Protein AF-A0A955QWR3-F1 (afdb_monomer_lite)

Radius of gyration: 16.73 Å; chains: 1; bounding box: 44×33×40 Å

Foldseek 3Di:
DADDPDDDDDDFLDPDCVCVVVVVCCVVVVDPGTDPPDDHQDPVLLVLLLVCLPPLVSLVLLLVCLVPPQVSVVHQAPFDADPVRHGDGGPDVPLSVLLNDVCLSVDRAGPVLLVVLVPDPPDPNSVSNNSNNSSSSGLSSSLVVLLVCCVVVVHEAEDQRPSSVVSSVVSCVVVVNDGHYDHDHDPDD

Secondary structure (DSSP, 8-state):
----SSTT----S---THHHH-HHHHHTTSS-------SSPPHHHHHHHHHHHH-HHHHHHHHHHHHH-HHHHTTTS-EEE-TTS-EEEES-HHHHHHHTSHHHHHS---HHHHHHHTTT-SSHHHHHHHHHHHHHHHHHHHHHHHHHHHHHHTPPEEES-HHHHHHHHHHHHHHT----EEE-PPP--

Sequence (189 aa):
MALQLSPLAGTIAYSDRMGDTHSHLVETGRIVQGHSVNGALSSETELAVNLDLRDPTWRSAFHEGLKKNPQFQRGLVPFCQDAHGNSTGPTDPAALCRLQEAERESAVYDVDIVRILSRKFVLDDEKVFYEYGMALIKTSASLQYTIQLCHEFQLIAVTDSFYHHQLLERTCRRERIALANAYITRQGY

Structure (mmCIF, N/CA/C/O backbone):
data_AF-A0A955QWR3-F1
#
_entry.id   AF-A0A955QWR3-F1
#
loop_
_atom_site.group_PDB
_atom_site.id
_atom_site.type_symbol
_atom_site.label_atom_id
_atom_site.label_alt_id
_atom_site.label_comp_id
_atom_site.label_asym_id
_atom_site.label_entity_id
_atom_site.label_seq_id
_atom_site.pdbx_PDB_ins_code
_atom_site.Cartn_x
_atom_site.Cartn_y
_atom_site.Cartn_z
_atom_site.occupancy
_atom_site.B_iso_or_equiv
_atom_site.auth_seq_id
_atom_site.auth_comp_id
_atom_site.auth_asym_id
_atom_site.auth_atom_id
_atom_site.pdbx_PDB_model_num
ATOM 1 N N . MET A 1 1 ? -4.758 7.377 -0.665 1.00 34.00 1 MET A N 1
ATOM 2 C CA . MET A 1 1 ? -3.588 7.113 0.195 1.00 34.00 1 MET A CA 1
ATOM 3 C C . MET A 1 1 ? -2.337 7.560 -0.536 1.00 34.00 1 MET A C 1
ATOM 5 O O . MET A 1 1 ? -2.137 7.094 -1.640 1.00 34.00 1 MET A O 1
ATOM 9 N N . ALA A 1 2 ? -1.507 8.429 0.035 1.00 22.55 2 ALA A N 1
ATOM 10 C CA . ALA A 1 2 ? -0.142 8.652 -0.438 1.00 22.55 2 ALA A CA 1
ATOM 11 C C . ALA A 1 2 ? 0.738 8.947 0.784 1.00 22.55 2 ALA A C 1
ATOM 13 O O . ALA A 1 2 ? 0.491 9.926 1.472 1.00 22.55 2 ALA A O 1
ATOM 14 N N . LEU A 1 3 ? 1.735 8.103 1.069 1.00 24.83 3 LEU A N 1
ATOM 15 C CA . LEU A 1 3 ? 2.794 8.422 2.040 1.00 24.83 3 LEU A CA 1
ATOM 16 C C . LEU A 1 3 ? 3.845 9.338 1.414 1.00 24.83 3 LEU A C 1
ATOM 18 O O . LEU A 1 3 ? 4.128 9.275 0.212 1.00 24.83 3 LEU A O 1
ATOM 22 N N . GLN A 1 4 ? 4.475 10.133 2.264 1.00 30.67 4 GLN A N 1
ATOM 23 C CA . GLN A 1 4 ? 5.625 10.960 1.954 1.00 30.67 4 GLN A CA 1
ATOM 24 C C . GLN A 1 4 ? 6.884 10.282 2.522 1.00 30.67 4 GLN A C 1
ATOM 26 O O . GLN A 1 4 ? 7.005 10.130 3.731 1.00 30.67 4 GLN A O 1
ATOM 31 N N . LEU A 1 5 ? 7.831 9.881 1.663 1.00 31.11 5 LEU A N 1
ATOM 32 C CA . LEU A 1 5 ? 9.156 9.387 2.091 1.00 31.11 5 LEU A CA 1
ATOM 33 C C . LEU A 1 5 ? 10.274 10.444 1.946 1.00 31.11 5 LEU A C 1
ATOM 35 O O . LEU A 1 5 ? 11.448 10.116 2.097 1.00 31.11 5 LEU A O 1
ATOM 39 N N . SER A 1 6 ? 9.947 11.715 1.671 1.00 29.05 6 SER A N 1
ATOM 40 C CA . SER A 1 6 ? 10.907 12.839 1.688 1.00 29.05 6 SER A CA 1
ATOM 41 C C . SER A 1 6 ? 10.187 14.209 1.671 1.00 29.05 6 SER A C 1
ATOM 43 O O . SER A 1 6 ? 9.012 14.254 1.316 1.00 29.05 6 SER A O 1
ATOM 45 N N . PRO A 1 7 ? 10.827 15.340 2.038 1.00 28.81 7 PRO A N 1
ATOM 46 C CA . PRO A 1 7 ? 10.194 16.566 2.565 1.00 28.81 7 PRO A CA 1
ATOM 47 C C . PRO A 1 7 ? 9.359 17.430 1.587 1.00 28.81 7 PRO A C 1
ATOM 49 O O . PRO A 1 7 ? 9.068 18.579 1.899 1.00 28.81 7 PRO A O 1
ATOM 52 N N . LEU A 1 8 ? 8.908 16.906 0.440 1.00 27.45 8 LEU A N 1
ATOM 53 C CA . LEU A 1 8 ? 8.221 17.688 -0.603 1.00 27.45 8 LEU A CA 1
ATOM 54 C C . LEU A 1 8 ? 6.734 17.364 -0.870 1.00 27.45 8 LEU A C 1
ATOM 56 O O . LEU A 1 8 ? 6.208 17.796 -1.889 1.00 27.45 8 LEU A O 1
ATOM 60 N N . ALA A 1 9 ? 6.012 16.654 -0.002 1.00 31.81 9 ALA A N 1
ATOM 61 C CA . ALA A 1 9 ? 4.602 16.338 -0.264 1.00 31.81 9 ALA A CA 1
ATOM 62 C C . ALA A 1 9 ? 3.762 16.225 1.015 1.00 31.81 9 ALA A C 1
ATOM 64 O O . ALA A 1 9 ? 3.470 15.121 1.468 1.00 31.81 9 ALA A O 1
ATOM 65 N N . GLY A 1 10 ? 3.349 17.367 1.576 1.00 36.44 10 GLY A N 1
ATOM 66 C CA . GLY A 1 10 ? 2.413 17.395 2.703 1.00 36.44 10 GLY A CA 1
ATOM 67 C C . GLY A 1 10 ? 1.162 16.570 2.399 1.00 36.44 10 GLY A C 1
ATOM 68 O O . GLY A 1 10 ? 0.536 16.770 1.361 1.00 36.44 10 GLY A O 1
ATOM 69 N N . THR A 1 11 ? 0.823 15.604 3.255 1.00 51.56 11 THR A N 1
ATOM 70 C CA . THR A 1 11 ? -0.325 14.724 3.007 1.00 51.56 11 THR A CA 1
ATOM 71 C C . THR A 1 11 ? -0.997 14.236 4.287 1.00 51.56 11 THR A C 1
ATOM 73 O O . THR A 1 11 ? -0.367 13.879 5.275 1.00 51.56 11 THR A O 1
ATOM 76 N N . ILE A 1 12 ? -2.325 14.237 4.218 1.00 36.66 12 ILE A N 1
ATOM 77 C CA . ILE A 1 12 ? -3.293 13.737 5.193 1.00 36.66 12 ILE A CA 1
ATOM 78 C C . ILE A 1 12 ? -3.672 12.317 4.730 1.00 36.66 12 ILE A C 1
ATOM 80 O O . ILE A 1 12 ? -3.717 12.071 3.522 1.00 36.66 12 ILE A O 1
ATOM 84 N N . ALA A 1 13 ? -3.944 11.379 5.647 1.00 37.81 13 ALA A N 1
ATOM 85 C CA . ALA A 1 13 ? -4.120 9.948 5.343 1.00 37.81 13 ALA A CA 1
ATOM 86 C C . ALA A 1 13 ? -5.167 9.620 4.249 1.00 37.81 13 ALA A C 1
ATOM 88 O O . ALA A 1 13 ? -5.095 8.561 3.619 1.00 37.81 13 ALA A O 1
ATOM 89 N N . TYR A 1 14 ? -6.107 10.523 3.959 1.00 40.28 14 TYR A N 1
ATOM 90 C CA . TYR A 1 14 ? -7.098 10.366 2.899 1.00 40.28 14 TYR A CA 1
ATOM 91 C C . TYR A 1 14 ? -7.789 11.718 2.633 1.00 40.28 14 TYR A C 1
ATOM 93 O O . TYR A 1 14 ? -8.117 12.431 3.579 1.00 40.28 14 TYR A O 1
ATOM 101 N N . SER A 1 15 ? -8.052 12.077 1.372 1.00 36.94 15 SER A N 1
ATOM 102 C CA . SER A 1 15 ? -9.067 13.092 1.051 1.00 36.94 15 SER A CA 1
ATOM 103 C C . SER A 1 15 ? -10.426 12.393 1.048 1.00 36.94 15 SER A C 1
ATOM 105 O O . SER A 1 15 ? -10.955 12.086 -0.020 1.00 36.94 15 SER A O 1
ATOM 107 N N . ASP A 1 16 ? -10.956 12.044 2.227 1.00 43.84 16 ASP A N 1
ATOM 108 C CA . ASP A 1 16 ? -12.325 11.520 2.282 1.00 43.84 16 ASP A CA 1
ATOM 109 C C . ASP A 1 16 ? -13.251 12.706 2.118 1.00 43.84 16 ASP A C 1
ATOM 111 O O . ASP A 1 16 ? -13.233 13.615 2.945 1.00 43.84 16 ASP A O 1
ATOM 115 N N . ARG A 1 17 ? -14.084 12.689 1.085 1.00 44.75 17 ARG A N 1
ATOM 116 C CA . ARG A 1 17 ? -15.195 13.636 0.975 1.00 44.75 17 ARG A CA 1
ATOM 117 C C . ARG A 1 17 ? -16.441 13.156 1.729 1.00 44.75 17 ARG A C 1
ATOM 119 O O . ARG A 1 17 ? -17.491 13.787 1.644 1.00 44.75 17 ARG A O 1
ATOM 126 N N . MET A 1 18 ? -16.364 12.056 2.490 1.00 44.69 18 MET A N 1
ATOM 127 C CA . MET A 1 18 ? -17.465 11.642 3.371 1.00 44.69 18 MET A CA 1
ATOM 128 C C . MET A 1 18 ? -17.860 12.749 4.355 1.00 44.69 18 MET A C 1
ATOM 130 O O . MET A 1 18 ? -19.047 12.935 4.585 1.00 44.69 18 MET A O 1
ATOM 134 N N . GLY A 1 19 ? -16.913 13.532 4.875 1.00 48.81 19 GLY A N 1
ATOM 135 C CA . GLY A 1 19 ? -17.194 14.707 5.706 1.00 48.81 19 GLY A CA 1
ATOM 136 C C . GLY A 1 19 ? -17.745 15.903 4.937 1.00 48.81 19 GLY A C 1
ATOM 137 O O . GLY A 1 19 ? -18.569 16.624 5.487 1.00 48.81 19 GLY A O 1
ATOM 138 N N . ASP A 1 20 ? -17.414 16.054 3.652 1.00 56.25 20 ASP A N 1
ATOM 139 C CA . ASP A 1 20 ? -18.070 17.051 2.791 1.00 56.25 20 ASP A CA 1
ATOM 140 C C . ASP A 1 20 ? -19.570 16.735 2.644 1.00 56.25 20 ASP A C 1
ATOM 142 O O . ASP A 1 20 ? -20.398 17.636 2.535 1.00 56.25 20 ASP A O 1
ATOM 146 N N . THR A 1 21 ? -19.928 15.446 2.679 1.00 50.31 21 THR A N 1
ATOM 147 C CA . THR A 1 21 ? -21.314 14.959 2.540 1.00 50.31 21 THR A CA 1
ATOM 148 C C . THR A 1 21 ? -22.024 14.791 3.895 1.00 50.31 21 THR A C 1
ATOM 150 O O . THR A 1 21 ? -23.249 14.872 3.986 1.00 50.31 21 THR A O 1
ATOM 153 N N . HIS A 1 22 ? -21.267 14.566 4.972 1.00 55.06 22 HIS A N 1
ATOM 154 C CA . HIS A 1 22 ? -21.766 14.275 6.317 1.00 55.06 22 HIS A CA 1
ATOM 155 C C . HIS A 1 22 ? -21.055 15.114 7.390 1.00 55.06 22 HIS A C 1
ATOM 157 O O . HIS A 1 22 ? -20.624 14.587 8.417 1.00 55.06 22 HIS A O 1
ATOM 163 N N . SER A 1 23 ? -20.969 16.429 7.177 1.00 61.09 23 SER A N 1
ATOM 164 C CA . SER A 1 23 ? -20.282 17.376 8.073 1.00 61.09 23 SER A CA 1
ATOM 165 C C . SER A 1 23 ? -20.735 17.266 9.531 1.00 61.09 23 SER A C 1
ATOM 167 O O . SER A 1 23 ? -19.906 17.236 10.437 1.00 61.09 23 SER A O 1
ATOM 169 N N . HIS A 1 24 ? -22.035 17.066 9.760 1.00 52.50 24 HIS A N 1
ATOM 170 C CA . HIS A 1 24 ? -22.604 16.875 11.098 1.00 52.50 24 HIS A CA 1
ATOM 171 C C . HIS A 1 24 ? -22.028 15.659 11.853 1.00 52.50 24 HIS A C 1
ATOM 173 O O . HIS A 1 24 ? -21.977 15.656 13.083 1.00 52.50 24 HIS A O 1
ATOM 179 N N . LEU A 1 25 ? -21.582 14.611 11.151 1.00 56.09 25 LEU A N 1
ATOM 180 C CA . LEU A 1 25 ? -20.948 13.447 11.779 1.00 56.09 25 LEU A CA 1
ATOM 181 C C . LEU A 1 25 ? -19.478 13.716 12.119 1.00 56.09 25 LEU A C 1
ATOM 183 O O . LEU A 1 25 ? -18.970 13.134 13.076 1.00 56.09 25 LEU A O 1
ATOM 187 N N . VAL A 1 26 ? -18.817 14.612 11.382 1.00 58.00 26 VAL A N 1
ATOM 188 C CA . VAL A 1 26 ? -17.456 15.075 11.692 1.00 58.00 26 VAL A CA 1
ATOM 189 C C . VAL A 1 26 ? -17.475 16.010 12.900 1.00 58.00 26 VAL A C 1
ATOM 191 O O . VAL A 1 26 ? -16.730 15.799 13.851 1.00 58.00 26 VAL A O 1
ATOM 194 N N . GLU A 1 27 ? -18.389 16.983 12.918 1.00 61.72 27 GLU A N 1
ATOM 195 C CA . GLU A 1 27 ? -18.569 17.928 14.032 1.00 61.72 27 GLU A CA 1
ATOM 196 C C . GLU A 1 27 ? -18.900 17.232 15.357 1.00 61.72 27 GLU A C 1
ATOM 198 O O . GLU A 1 27 ? -18.460 17.657 16.422 1.00 6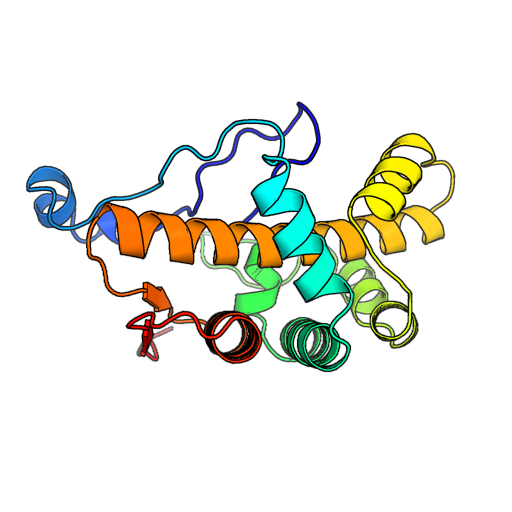1.72 27 GLU A O 1
ATOM 203 N N . THR A 1 28 ? -19.650 16.130 15.299 1.00 63.94 28 THR A N 1
ATOM 204 C CA . THR A 1 28 ? -20.005 15.332 16.484 1.00 63.94 28 THR A CA 1
ATOM 205 C C . THR A 1 28 ? -18.939 14.302 16.867 1.00 63.94 28 THR A C 1
ATOM 207 O O . THR A 1 28 ? -19.154 13.522 17.794 1.00 63.94 28 THR A O 1
ATOM 210 N N . GLY A 1 29 ? -17.803 14.266 16.160 1.00 56.28 29 GLY A N 1
ATOM 211 C CA . GLY A 1 29 ? -16.707 13.326 16.409 1.00 56.28 29 GLY A CA 1
ATOM 212 C C . GLY A 1 29 ? -17.042 11.868 16.078 1.00 56.28 29 GLY A C 1
ATOM 213 O O . GLY A 1 29 ? -16.293 10.966 16.442 1.00 56.28 29 GLY A O 1
ATOM 214 N N . ARG A 1 30 ? -18.168 11.616 15.398 1.00 53.44 30 ARG A N 1
ATOM 215 C CA . ARG A 1 30 ? -18.610 10.271 14.991 1.00 53.44 30 ARG A CA 1
ATOM 216 C C . ARG A 1 30 ? -17.901 9.778 13.732 1.00 53.44 30 ARG A C 1
ATOM 218 O O . ARG A 1 30 ? -17.846 8.574 13.503 1.00 53.44 30 ARG A O 1
ATOM 225 N N . ILE A 1 31 ? -17.372 10.700 12.932 1.00 51.66 31 ILE A N 1
ATOM 226 C CA . ILE A 1 31 ? -16.428 10.447 11.845 1.00 51.66 31 ILE A CA 1
ATOM 227 C C . ILE A 1 31 ? -15.173 11.266 12.141 1.00 51.66 31 ILE A C 1
ATOM 229 O O . ILE A 1 31 ? -15.234 12.491 12.199 1.00 51.66 31 ILE A O 1
ATOM 233 N N . VAL A 1 32 ? -14.027 10.605 12.289 1.00 54.22 32 VAL A N 1
ATOM 234 C CA . VAL A 1 32 ? -12.725 11.281 12.337 1.00 54.22 32 VAL A CA 1
ATOM 235 C C . VAL A 1 32 ? -12.117 11.223 10.941 1.00 54.22 32 VAL A C 1
ATOM 237 O O . VAL A 1 32 ? -11.917 10.142 10.388 1.00 54.22 32 VAL A O 1
ATOM 240 N N . GLN A 1 33 ? -11.853 12.388 10.348 1.00 50.03 33 GLN A N 1
ATOM 241 C CA . GLN A 1 33 ? -11.253 12.485 9.021 1.00 50.03 33 GLN A CA 1
ATOM 242 C C . GLN A 1 33 ? -9.787 12.880 9.116 1.00 50.03 33 GLN A C 1
ATOM 244 O O . GLN A 1 33 ? -9.466 13.948 9.624 1.00 50.03 33 GLN A O 1
ATOM 249 N N . GLY A 1 34 ? -8.915 12.041 8.556 1.00 47.78 34 GLY A N 1
ATOM 250 C CA . GLY A 1 34 ? -7.508 12.371 8.372 1.00 47.78 34 GLY A CA 1
ATOM 251 C C . GLY A 1 34 ? -6.729 12.478 9.681 1.00 47.78 34 GLY A C 1
ATOM 252 O O . GLY A 1 34 ? -6.581 13.557 10.244 1.00 47.78 34 GLY A O 1
ATOM 253 N N . HIS A 1 35 ? -6.135 11.372 10.125 1.00 47.03 35 HIS A N 1
ATOM 254 C CA . HIS A 1 35 ? -5.093 11.446 11.146 1.00 47.03 35 HIS A CA 1
ATOM 255 C C . HIS A 1 35 ? -3.790 11.958 10.521 1.00 47.03 35 HIS A C 1
ATOM 257 O O . HIS A 1 35 ? -3.375 11.505 9.448 1.00 47.03 35 HIS A O 1
ATOM 263 N N . SER A 1 36 ? -3.152 12.920 11.191 1.00 44.06 36 SER A N 1
ATOM 264 C CA . SER A 1 36 ? -1.817 13.391 10.823 1.00 44.06 36 SER A CA 1
ATOM 265 C C . SER A 1 36 ? -0.806 12.294 11.144 1.00 44.06 36 SER A C 1
ATOM 267 O O . SER A 1 36 ? -0.486 12.064 12.306 1.00 44.06 36 SER A O 1
ATOM 269 N N . VAL A 1 37 ? -0.303 11.622 10.111 1.00 50.84 37 VAL A N 1
ATOM 270 C CA . VAL A 1 37 ? 0.768 10.613 10.207 1.00 50.84 37 VAL A CA 1
ATOM 271 C C . VAL A 1 37 ? 2.124 11.203 9.796 1.00 50.84 37 VAL A C 1
ATOM 273 O O . VAL A 1 37 ? 2.987 10.518 9.256 1.00 50.84 37 VAL A O 1
ATOM 276 N N . ASN A 1 38 ? 2.302 12.510 10.013 1.00 43.78 38 ASN A N 1
ATOM 277 C CA . ASN A 1 38 ? 3.516 13.231 9.643 1.00 43.78 38 ASN A CA 1
ATOM 278 C C . ASN A 1 38 ? 4.729 12.722 10.436 1.00 43.78 38 ASN A C 1
ATOM 280 O O . ASN A 1 38 ? 4.715 12.721 11.665 1.00 43.78 38 ASN A O 1
ATOM 284 N N . GLY A 1 39 ? 5.809 12.377 9.733 1.00 54.34 39 GLY A N 1
ATOM 285 C CA . GLY A 1 39 ? 7.080 11.990 10.343 1.00 54.34 39 GLY A CA 1
ATOM 286 C C . GLY A 1 39 ? 7.802 10.903 9.556 1.00 54.34 39 GLY A C 1
ATOM 287 O O . GLY A 1 39 ? 7.271 10.349 8.596 1.00 54.34 39 GLY A O 1
ATOM 288 N N . ALA A 1 40 ? 9.039 10.605 9.954 1.00 67.31 40 ALA A N 1
ATOM 289 C CA . ALA A 1 40 ? 9.703 9.391 9.493 1.00 67.31 40 ALA A CA 1
ATOM 290 C C . ALA A 1 40 ? 8.931 8.162 10.000 1.00 67.31 40 ALA A C 1
ATOM 292 O O . ALA A 1 40 ? 8.319 8.219 11.069 1.00 67.31 40 ALA A O 1
ATOM 293 N N . LEU A 1 41 ? 8.986 7.050 9.258 1.00 75.62 41 LEU A N 1
ATOM 294 C CA . LEU A 1 41 ? 8.466 5.777 9.757 1.00 75.62 41 LEU A CA 1
ATOM 295 C C . LEU A 1 41 ? 9.121 5.474 11.109 1.00 75.62 41 LEU A C 1
ATOM 297 O O . LEU A 1 41 ? 10.343 5.568 11.244 1.00 75.62 41 LEU A O 1
ATOM 301 N N . SER A 1 42 ? 8.315 5.115 12.111 1.00 83.94 42 SER A N 1
ATOM 302 C CA . SER A 1 42 ? 8.870 4.554 13.342 1.00 83.94 42 SER A CA 1
ATOM 303 C C . SER A 1 42 ? 9.584 3.243 13.012 1.00 83.94 42 SER A C 1
ATOM 305 O O . SER A 1 42 ? 9.205 2.558 12.061 1.00 83.94 42 SER A O 1
ATOM 307 N N . SER A 1 43 ? 10.585 2.852 13.804 1.00 87.50 43 SER A N 1
ATOM 308 C CA . SER A 1 43 ? 11.304 1.588 13.579 1.00 87.50 43 SER A CA 1
ATOM 309 C C . SER A 1 43 ? 10.367 0.373 13.562 1.00 87.50 43 SER A C 1
ATOM 311 O O . SER A 1 43 ? 10.595 -0.575 12.818 1.00 87.50 43 SER A O 1
ATOM 313 N N . GLU A 1 44 ? 9.293 0.419 14.352 1.00 89.44 44 GLU A N 1
ATOM 314 C CA . GLU A 1 44 ? 8.238 -0.597 14.363 1.00 89.44 44 GLU A CA 1
ATOM 315 C C . GLU A 1 44 ? 7.457 -0.625 13.043 1.00 89.44 44 GLU A C 1
ATOM 317 O O . GLU A 1 44 ? 7.301 -1.686 12.440 1.00 89.44 44 GLU A O 1
ATOM 322 N N . THR A 1 45 ? 7.034 0.542 12.545 1.00 87.88 45 THR A N 1
ATOM 323 C CA . THR A 1 45 ? 6.308 0.636 11.269 1.00 87.88 45 THR A CA 1
ATOM 324 C C . THR A 1 45 ? 7.206 0.233 10.101 1.00 87.88 45 THR A C 1
ATOM 326 O O . THR A 1 45 ? 6.762 -0.473 9.204 1.00 87.88 45 THR A O 1
ATOM 329 N N . GLU A 1 46 ? 8.481 0.629 10.111 1.00 91.38 46 GLU A N 1
ATOM 330 C CA . GLU A 1 46 ? 9.459 0.228 9.094 1.00 91.38 46 GLU A CA 1
ATOM 331 C C . GLU A 1 46 ? 9.657 -1.296 9.074 1.00 91.38 46 GLU A C 1
ATOM 333 O O . GLU A 1 46 ? 9.667 -1.903 8.000 1.00 91.38 46 GLU A O 1
ATOM 338 N N . LEU A 1 47 ? 9.740 -1.939 10.244 1.00 94.75 47 LEU A N 1
ATOM 339 C CA . LEU A 1 47 ? 9.817 -3.397 10.340 1.00 94.75 47 LEU A CA 1
ATOM 340 C C . LEU A 1 47 ? 8.559 -4.066 9.768 1.00 94.75 47 LEU A C 1
ATOM 342 O O . LEU A 1 47 ? 8.682 -4.983 8.957 1.00 94.75 47 LEU A O 1
ATOM 346 N N . ALA A 1 48 ? 7.371 -3.595 10.151 1.00 94.62 48 ALA A N 1
ATOM 347 C CA . ALA A 1 48 ? 6.101 -4.136 9.670 1.00 94.62 48 ALA A CA 1
ATOM 348 C C . ALA A 1 48 ? 5.941 -3.964 8.148 1.00 94.62 48 ALA A C 1
ATOM 350 O O . ALA A 1 48 ? 5.559 -4.902 7.444 1.00 94.62 48 ALA A O 1
ATOM 351 N N . VAL A 1 49 ? 6.347 -2.807 7.614 1.00 95.06 49 VAL A N 1
ATOM 352 C CA . VAL A 1 49 ? 6.405 -2.558 6.167 1.00 95.06 49 VAL A CA 1
ATOM 353 C C . VAL A 1 49 ? 7.340 -3.547 5.481 1.00 95.06 49 VAL A C 1
ATOM 355 O O . VAL A 1 49 ? 6.968 -4.177 4.493 1.00 95.06 49 VAL A O 1
ATOM 358 N N . ASN A 1 50 ? 8.541 -3.754 6.016 1.00 97.31 50 ASN A N 1
ATOM 359 C CA . ASN A 1 50 ? 9.483 -4.712 5.444 1.00 97.31 50 ASN A CA 1
ATOM 360 C C . ASN A 1 50 ? 8.954 -6.158 5.478 1.00 97.31 50 ASN A C 1
ATOM 362 O O . ASN A 1 50 ? 9.282 -6.938 4.584 1.00 97.31 50 ASN A O 1
ATOM 366 N N . LEU A 1 51 ? 8.121 -6.529 6.458 1.00 97.44 51 LEU A N 1
ATOM 367 C CA . LEU A 1 51 ? 7.447 -7.833 6.480 1.00 97.44 51 LEU A CA 1
ATOM 368 C C . LEU A 1 51 ? 6.408 -7.967 5.358 1.00 97.44 51 LEU A C 1
ATOM 370 O O . LEU A 1 51 ? 6.374 -9.009 4.702 1.00 97.44 51 LEU A O 1
ATOM 374 N N . ASP A 1 52 ? 5.608 -6.928 5.093 1.00 97.56 52 ASP A N 1
ATOM 375 C CA . ASP A 1 52 ? 4.675 -6.907 3.955 1.00 97.56 52 ASP A CA 1
ATOM 376 C C . ASP A 1 52 ? 5.410 -7.005 2.614 1.00 97.56 52 ASP A C 1
ATOM 378 O O . ASP A 1 52 ? 5.056 -7.820 1.763 1.00 97.56 52 ASP A O 1
ATOM 382 N N . LEU A 1 53 ? 6.477 -6.224 2.435 1.00 97.00 53 LEU A N 1
ATOM 383 C CA . LEU A 1 53 ? 7.261 -6.213 1.198 1.00 97.00 53 LEU A CA 1
ATOM 384 C C . LEU A 1 53 ? 7.986 -7.549 0.948 1.00 97.00 53 LEU A C 1
ATOM 386 O O . LEU A 1 53 ? 8.174 -7.946 -0.202 1.00 97.00 53 LEU A O 1
ATOM 390 N N . ARG A 1 54 ? 8.367 -8.281 2.001 1.00 95.94 54 ARG A N 1
ATOM 391 C CA . ARG A 1 54 ? 8.987 -9.613 1.883 1.00 95.94 54 ARG A CA 1
ATOM 392 C C . ARG A 1 54 ? 7.977 -10.740 1.676 1.00 95.94 54 ARG A C 1
ATOM 394 O O . ARG A 1 54 ? 8.380 -11.825 1.262 1.00 95.94 54 ARG A O 1
ATOM 401 N N . ASP A 1 55 ? 6.689 -10.510 1.924 1.00 96.44 55 ASP A N 1
ATOM 402 C CA . ASP A 1 55 ? 5.634 -11.499 1.706 1.00 96.44 55 ASP A CA 1
ATOM 403 C C . ASP A 1 55 ? 5.264 -11.568 0.208 1.00 96.44 55 ASP A C 1
ATOM 405 O O . ASP A 1 55 ? 4.641 -10.648 -0.332 1.00 96.44 55 ASP A O 1
ATOM 409 N N . PRO A 1 56 ? 5.615 -12.659 -0.505 1.00 95.00 56 PRO A N 1
ATOM 410 C CA . PRO A 1 56 ? 5.423 -12.741 -1.951 1.00 95.00 56 PRO A CA 1
ATOM 411 C C . PRO A 1 56 ? 3.949 -12.714 -2.352 1.00 95.00 56 PRO A C 1
ATOM 413 O O . PRO A 1 56 ? 3.599 -12.158 -3.388 1.00 95.00 56 PRO A O 1
ATOM 416 N N . THR A 1 57 ? 3.056 -13.278 -1.543 1.00 96.06 57 THR A N 1
ATOM 417 C CA . THR A 1 57 ? 1.632 -13.257 -1.877 1.00 96.06 57 THR A CA 1
ATOM 418 C C . THR A 1 57 ? 1.006 -11.901 -1.541 1.00 96.06 57 THR A C 1
ATOM 420 O O . THR A 1 57 ? 0.046 -11.513 -2.199 1.00 96.06 57 THR A O 1
ATOM 423 N N . TRP A 1 58 ? 1.537 -11.163 -0.554 1.00 97.56 58 TRP A N 1
ATOM 424 C CA . TRP A 1 58 ? 1.136 -9.769 -0.326 1.00 97.56 58 TRP A CA 1
ATOM 425 C C . TRP A 1 58 ? 1.513 -8.917 -1.540 1.00 97.56 58 TRP A C 1
ATOM 427 O O . TRP A 1 58 ? 0.656 -8.239 -2.106 1.00 97.56 58 TRP A O 1
ATOM 437 N N . ARG A 1 59 ? 2.757 -9.046 -2.025 1.00 97.00 59 ARG A N 1
ATOM 438 C CA . ARG A 1 59 ? 3.212 -8.368 -3.250 1.00 97.00 59 ARG A CA 1
ATOM 439 C C . ARG A 1 59 ? 2.398 -8.760 -4.482 1.00 97.00 59 ARG A C 1
ATOM 441 O O . ARG A 1 59 ? 2.056 -7.884 -5.269 1.00 97.00 59 ARG A O 1
ATOM 448 N N . SER A 1 60 ? 2.034 -10.033 -4.619 1.00 96.75 60 SER A N 1
ATOM 449 C CA . SER A 1 60 ? 1.201 -10.495 -5.734 1.00 96.75 60 SER A CA 1
ATOM 450 C C . SER A 1 60 ? -0.216 -9.910 -5.685 1.00 96.75 60 SER A C 1
ATOM 452 O O . SER A 1 60 ? -0.713 -9.403 -6.687 1.00 96.75 60 SER A O 1
ATOM 454 N N . ALA A 1 61 ? -0.846 -9.863 -4.503 1.00 96.62 61 ALA A N 1
ATOM 455 C CA . ALA A 1 61 ? -2.149 -9.217 -4.333 1.00 96.62 61 ALA A CA 1
ATOM 456 C C . ALA A 1 61 ? -2.094 -7.710 -4.647 1.00 96.62 61 ALA A C 1
ATOM 458 O O . ALA A 1 61 ? -2.987 -7.186 -5.315 1.00 96.62 61 ALA A O 1
ATOM 459 N N . PHE A 1 62 ? -1.026 -7.025 -4.223 1.00 97.06 62 PHE A N 1
ATOM 460 C CA . PHE A 1 62 ? -0.787 -5.622 -4.561 1.00 97.06 62 PHE A CA 1
ATOM 461 C C . PHE A 1 62 ? -0.648 -5.428 -6.077 1.00 97.06 62 PHE A C 1
ATOM 463 O O . PHE A 1 62 ? -1.305 -4.561 -6.655 1.00 97.06 62 PHE A O 1
ATOM 470 N N . HIS A 1 63 ? 0.178 -6.251 -6.726 1.00 97.38 63 HIS A N 1
ATOM 471 C CA . HIS A 1 63 ? 0.457 -6.147 -8.155 1.00 97.38 63 HIS A CA 1
ATOM 472 C C . HIS A 1 63 ? -0.792 -6.430 -9.004 1.00 97.38 63 HIS A C 1
ATOM 474 O O . HIS A 1 63 ? -1.094 -5.707 -9.954 1.00 97.38 63 HIS A O 1
ATOM 480 N N . GLU A 1 64 ? -1.591 -7.422 -8.613 1.00 96.38 64 GLU A N 1
ATOM 481 C CA . GLU A 1 64 ? -2.876 -7.704 -9.250 1.00 96.38 64 GLU A CA 1
ATOM 482 C C . GLU A 1 64 ? -3.877 -6.556 -9.072 1.00 96.38 64 GLU A C 1
ATOM 484 O O . GLU A 1 64 ? -4.577 -6.203 -10.025 1.00 96.38 64 GLU A O 1
ATOM 489 N N . GLY A 1 65 ? -3.903 -5.919 -7.896 1.00 93.38 65 GLY A N 1
ATOM 490 C CA . GLY A 1 65 ? -4.690 -4.709 -7.658 1.00 93.38 65 GLY A CA 1
ATOM 491 C C . GLY A 1 65 ? -4.277 -3.561 -8.569 1.00 93.38 65 GLY A C 1
ATOM 492 O O . GLY A 1 65 ? -5.126 -2.927 -9.201 1.00 93.38 65 GLY A O 1
ATOM 493 N N . LEU A 1 66 ? -2.968 -3.349 -8.715 1.00 94.06 66 LEU A N 1
ATOM 494 C CA . LEU A 1 66 ? -2.406 -2.339 -9.605 1.00 94.06 66 LEU A CA 1
ATOM 495 C C . LEU A 1 66 ? -2.769 -2.591 -11.075 1.00 94.06 66 LEU A C 1
ATOM 497 O O . LEU A 1 66 ? -3.018 -1.636 -11.811 1.00 94.06 66 LEU A O 1
ATOM 501 N N . LYS A 1 67 ? -2.847 -3.851 -11.515 1.00 93.94 67 LYS A N 1
ATOM 502 C CA . LYS A 1 67 ? -3.219 -4.214 -12.893 1.00 93.94 67 LYS A CA 1
ATOM 503 C C . LYS A 1 67 ? -4.710 -4.074 -13.176 1.00 93.94 67 LYS A C 1
ATOM 505 O O . LYS A 1 67 ? -5.087 -3.620 -14.253 1.00 93.94 67 LYS A O 1
ATOM 510 N N . LYS A 1 68 ? -5.561 -4.485 -12.235 1.00 90.81 68 LYS A N 1
ATOM 511 C CA . LYS A 1 68 ? -6.985 -4.743 -12.512 1.0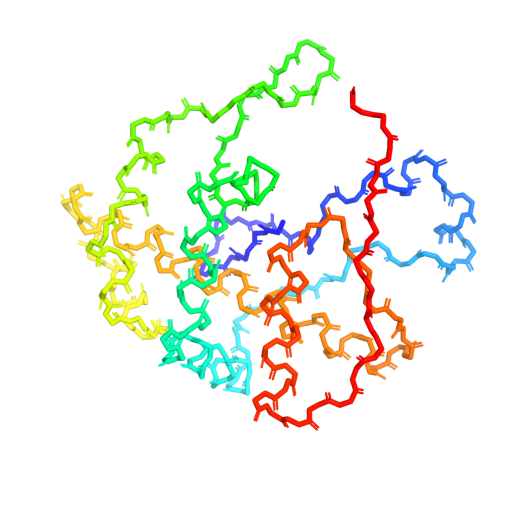0 90.81 68 LYS A CA 1
ATOM 512 C C . LYS A 1 68 ? -7.945 -3.698 -11.963 1.00 90.81 68 LYS A C 1
ATOM 514 O O . LYS A 1 68 ? -9.107 -3.700 -12.361 1.00 90.81 68 LYS A O 1
ATOM 519 N N . ASN A 1 69 ? -7.511 -2.837 -11.043 1.00 86.44 69 ASN A N 1
ATOM 520 C CA . ASN A 1 69 ? -8.431 -1.988 -10.296 1.00 86.44 69 ASN A CA 1
ATOM 521 C C . ASN A 1 69 ? -8.094 -0.488 -10.425 1.00 86.44 69 ASN A C 1
ATOM 523 O O . ASN A 1 69 ? -7.180 0.002 -9.762 1.00 86.44 69 ASN A O 1
ATOM 527 N N . PRO A 1 70 ? -8.867 0.278 -11.219 1.00 82.19 70 PRO A N 1
ATOM 528 C CA . PRO A 1 70 ? -8.662 1.719 -11.374 1.00 82.19 70 PRO A CA 1
ATOM 529 C C . PRO A 1 70 ? -8.774 2.516 -10.068 1.00 82.19 70 PRO A C 1
ATOM 531 O O . PRO A 1 70 ? -8.061 3.494 -9.871 1.00 82.19 70 PRO A O 1
ATOM 534 N N . GLN A 1 71 ? -9.639 2.103 -9.138 1.00 78.69 71 GLN A N 1
ATOM 535 C CA . GLN A 1 71 ? -9.771 2.758 -7.832 1.00 78.69 71 GLN A CA 1
ATOM 536 C C . GLN A 1 71 ? -8.509 2.566 -6.978 1.00 78.69 71 GLN A C 1
ATOM 538 O O . GLN A 1 71 ? -8.074 3.500 -6.309 1.00 78.69 71 GLN A O 1
ATOM 543 N N . PHE A 1 72 ? -7.886 1.390 -7.047 1.00 83.62 72 PHE A N 1
ATOM 544 C CA . PHE A 1 72 ? -6.600 1.101 -6.421 1.00 83.62 72 PHE A CA 1
ATOM 545 C C . PHE A 1 72 ? -5.483 1.940 -7.057 1.00 83.62 72 PHE A C 1
ATOM 547 O O . PHE A 1 72 ? -4.693 2.559 -6.349 1.00 83.62 72 PHE A O 1
ATOM 554 N N . GLN A 1 73 ? -5.481 2.057 -8.390 1.00 84.75 73 GLN A N 1
ATOM 555 C CA . GLN A 1 73 ? -4.525 2.884 -9.134 1.00 84.75 73 GLN A CA 1
ATOM 556 C C . GLN A 1 73 ? -4.613 4.375 -8.769 1.00 84.75 73 GLN A C 1
ATOM 558 O O . GLN A 1 73 ? -3.574 5.020 -8.667 1.00 84.75 73 GLN A O 1
ATOM 563 N N . ARG A 1 74 ? -5.812 4.929 -8.516 1.00 75.62 74 ARG A N 1
ATOM 564 C CA . ARG A 1 74 ? -6.012 6.355 -8.151 1.00 75.62 74 ARG A CA 1
ATOM 565 C C . ARG A 1 74 ? -5.235 6.791 -6.907 1.00 75.62 74 ARG A C 1
ATOM 567 O O . ARG A 1 74 ? -4.942 7.972 -6.759 1.00 75.62 74 ARG A O 1
ATOM 574 N N . GLY A 1 75 ? -4.917 5.863 -6.004 1.00 69.38 75 GLY A N 1
ATOM 575 C CA . GLY A 1 75 ? -4.071 6.147 -4.842 1.00 69.38 75 GLY A CA 1
ATOM 576 C C . GLY A 1 75 ? -2.572 6.161 -5.151 1.00 69.38 75 GLY A C 1
ATOM 577 O O . GLY A 1 75 ? -1.791 6.677 -4.360 1.00 69.38 75 GLY A O 1
ATOM 578 N N . LEU A 1 76 ? -2.155 5.591 -6.279 1.00 75.81 76 LEU A N 1
ATOM 579 C CA . LEU A 1 76 ? -0.755 5.277 -6.564 1.00 75.81 76 LEU A CA 1
ATOM 580 C C . LEU A 1 76 ? -0.191 6.087 -7.731 1.00 75.81 76 LEU A C 1
ATOM 582 O O . LEU A 1 76 ? 0.986 6.440 -7.702 1.00 75.81 76 LEU A O 1
ATOM 586 N N . VAL A 1 77 ? -1.024 6.415 -8.722 1.00 79.75 77 VAL A N 1
ATOM 587 C CA . VAL A 1 77 ? -0.645 7.221 -9.887 1.00 79.75 77 VAL A CA 1
ATOM 588 C C . VAL A 1 77 ? -1.580 8.425 -10.053 1.00 79.75 77 VAL A C 1
ATOM 590 O O . VAL A 1 77 ? -2.739 8.361 -9.637 1.00 79.75 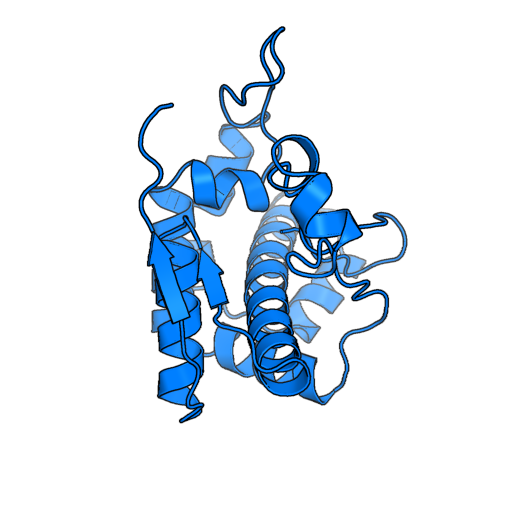77 VAL A O 1
ATOM 593 N N . PRO A 1 78 ? -1.116 9.530 -10.665 1.00 77.62 78 PRO A N 1
ATOM 594 C CA . PRO A 1 78 ? -1.970 10.677 -10.958 1.00 77.62 78 PRO A CA 1
ATOM 595 C C . PRO A 1 78 ? -3.084 10.316 -11.949 1.00 77.62 78 PRO A C 1
ATOM 597 O O . PRO A 1 78 ? -2.843 9.615 -12.933 1.00 77.62 78 PRO A O 1
ATOM 600 N N . PHE A 1 79 ? -4.297 10.818 -11.704 1.00 80.81 79 PHE A N 1
ATOM 601 C CA . PHE A 1 79 ? -5.436 10.698 -12.616 1.00 80.81 79 PHE A CA 1
ATOM 602 C C . PHE A 1 79 ? -5.882 12.078 -13.101 1.00 80.81 79 PHE A C 1
ATOM 604 O O . PHE A 1 79 ? -5.950 13.028 -12.319 1.00 80.81 79 PHE A O 1
ATOM 611 N N . CYS A 1 80 ? -6.262 12.162 -14.375 1.00 79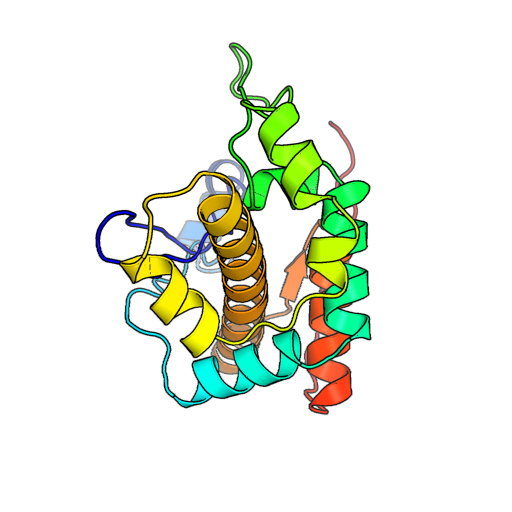.75 80 CYS A N 1
ATOM 612 C CA . CYS A 1 80 ? -6.976 13.306 -14.926 1.00 79.75 80 CYS A CA 1
ATOM 613 C C . CYS A 1 80 ? -8.363 13.426 -14.287 1.00 79.75 80 CYS A C 1
ATOM 615 O O . CYS A 1 80 ? -8.989 12.420 -13.942 1.00 79.75 80 CYS A O 1
ATOM 617 N N . GLN A 1 81 ? -8.844 14.661 -14.167 1.00 80.50 81 GLN A N 1
ATOM 618 C CA . GLN A 1 81 ? -10.186 14.983 -13.691 1.00 80.50 81 GLN A CA 1
ATOM 619 C C . GLN A 1 81 ? -10.989 15.636 -14.820 1.00 80.50 81 GLN A C 1
ATOM 621 O O . GLN A 1 81 ? -10.434 16.398 -15.612 1.00 80.50 81 GLN A O 1
ATOM 626 N N . ASP A 1 82 ? -12.279 15.320 -14.914 1.00 76.75 82 ASP A N 1
ATOM 627 C CA . ASP A 1 82 ? -13.209 16.042 -15.780 1.00 76.75 82 ASP A CA 1
ATOM 628 C C . ASP A 1 82 ? -13.589 17.410 -15.179 1.00 76.75 82 ASP A C 1
ATOM 630 O O . ASP A 1 82 ? -13.176 17.773 -14.075 1.00 76.75 82 ASP A O 1
ATOM 634 N N . ALA A 1 83 ? -14.409 18.177 -15.903 1.00 74.50 83 ALA A N 1
ATOM 635 C CA . ALA A 1 83 ? -14.900 19.481 -15.451 1.00 74.50 83 ALA A CA 1
ATOM 636 C C . ALA A 1 83 ? -15.730 19.422 -14.149 1.00 74.50 83 ALA A C 1
ATOM 638 O O . ALA A 1 83 ? -15.926 20.450 -13.506 1.00 74.50 83 ALA A O 1
ATOM 639 N N . HIS A 1 84 ? -16.198 18.236 -13.752 1.00 71.19 84 HIS A N 1
ATOM 640 C CA . HIS A 1 84 ? -16.954 17.988 -12.524 1.00 71.19 84 HIS A CA 1
ATOM 641 C C . HIS A 1 84 ? -16.067 17.426 -11.396 1.00 71.19 84 HIS A C 1
ATOM 643 O O . HIS A 1 84 ? -16.557 17.147 -10.302 1.00 71.19 84 HIS A O 1
ATOM 649 N N . GLY A 1 85 ? -14.759 17.270 -11.633 1.00 67.62 85 GLY A N 1
ATOM 650 C CA . GLY A 1 85 ? -13.801 16.719 -10.676 1.00 67.62 85 GLY A CA 1
ATOM 651 C C . GLY A 1 85 ? -13.792 15.188 -10.591 1.00 67.62 85 GLY A C 1
ATOM 652 O O . GLY A 1 85 ? -13.099 14.633 -9.733 1.00 67.62 85 GLY A O 1
ATOM 653 N N . ASN A 1 86 ? -14.521 14.483 -11.459 1.00 69.44 86 ASN A N 1
ATOM 654 C CA . ASN A 1 86 ? -14.510 13.024 -11.515 1.00 69.44 86 ASN A CA 1
ATOM 655 C C . ASN A 1 86 ? -13.241 12.544 -12.212 1.00 69.44 86 ASN A C 1
ATOM 657 O O . ASN A 1 86 ? -12.850 13.084 -13.246 1.00 69.44 86 ASN A O 1
ATOM 661 N N . SER A 1 87 ? -12.589 11.507 -11.681 1.00 73.88 87 SER A N 1
ATOM 662 C CA . SER A 1 87 ? -11.407 10.972 -12.361 1.00 73.88 87 SER A CA 1
ATOM 663 C C . SER A 1 87 ? -11.803 10.168 -13.588 1.00 73.88 87 SER A C 1
ATOM 665 O O . SER A 1 87 ? -12.632 9.267 -13.491 1.00 73.88 87 SER A O 1
ATOM 667 N N . THR A 1 88 ? -11.154 10.455 -14.709 1.00 78.06 88 THR A N 1
ATOM 668 C CA . THR A 1 88 ? -11.458 9.839 -16.007 1.00 78.06 88 THR A CA 1
ATOM 669 C C . THR A 1 88 ? -10.466 8.742 -16.378 1.00 78.06 88 THR A C 1
ATOM 671 O O . THR A 1 88 ? -10.856 7.707 -16.909 1.00 78.06 88 THR A O 1
ATOM 674 N N . GLY A 1 89 ? -9.186 8.926 -16.055 1.00 80.25 89 GLY A N 1
ATOM 675 C CA . GLY A 1 89 ? -8.130 7.955 -16.334 1.00 80.25 89 GLY A CA 1
ATOM 676 C C . GLY A 1 89 ? -6.761 8.422 -15.833 1.00 80.25 89 GLY A C 1
ATOM 677 O O . GLY A 1 89 ? -6.639 9.571 -15.399 1.00 80.25 89 GLY A O 1
ATOM 678 N N . PRO A 1 90 ? -5.740 7.550 -15.860 1.00 82.38 90 PRO A N 1
ATOM 679 C CA . PRO A 1 90 ? -4.384 7.903 -15.454 1.00 82.38 90 PRO A CA 1
ATOM 680 C C . PRO A 1 90 ? -3.814 8.998 -16.363 1.00 82.38 90 PRO A C 1
ATOM 682 O O . PRO A 1 90 ? -3.991 8.961 -17.580 1.00 82.38 90 PRO A O 1
ATOM 685 N N . THR A 1 91 ? -3.115 9.967 -15.773 1.00 83.75 91 THR A N 1
ATOM 686 C CA . THR A 1 91 ? -2.504 11.088 -16.507 1.00 83.75 91 THR A CA 1
ATOM 687 C C . THR A 1 91 ? -1.382 10.625 -17.434 1.00 83.75 91 THR A C 1
ATOM 689 O O . THR A 1 91 ? -1.194 11.204 -18.500 1.00 83.75 91 THR A O 1
ATOM 692 N N . ASP A 1 92 ? -0.675 9.559 -17.054 1.00 85.00 92 ASP A N 1
ATOM 693 C CA . ASP A 1 92 ? 0.348 8.908 -17.872 1.00 85.00 92 ASP A CA 1
ATOM 694 C C . ASP A 1 92 ? 0.087 7.388 -17.940 1.00 85.00 92 ASP A C 1
ATOM 696 O O . ASP A 1 92 ? 0.528 6.626 -17.070 1.00 85.00 92 ASP A O 1
ATOM 700 N N . PRO A 1 93 ? -0.654 6.921 -18.962 1.00 87.19 93 PRO A N 1
ATOM 701 C CA . PRO A 1 93 ? -0.916 5.498 -19.160 1.00 87.19 93 PRO A CA 1
ATOM 702 C C . PRO A 1 93 ? 0.351 4.672 -19.421 1.00 87.19 93 PRO A C 1
ATOM 704 O O . PRO A 1 93 ? 0.392 3.496 -19.060 1.00 87.19 93 PRO A O 1
ATOM 707 N N . ALA A 1 94 ? 1.389 5.260 -20.027 1.00 88.69 94 ALA A N 1
ATOM 708 C CA . ALA A 1 94 ? 2.632 4.555 -20.332 1.00 88.69 94 ALA A CA 1
ATOM 709 C C . ALA A 1 94 ? 3.455 4.311 -19.060 1.00 88.69 94 ALA A C 1
ATOM 711 O O . ALA A 1 94 ? 3.986 3.216 -18.866 1.00 88.69 94 ALA A O 1
ATOM 712 N N . ALA A 1 95 ? 3.512 5.290 -18.151 1.00 86.81 95 ALA A N 1
ATOM 713 C CA . ALA A 1 95 ? 4.081 5.089 -16.820 1.00 86.81 95 ALA A CA 1
ATOM 714 C C . ALA A 1 95 ? 3.333 4.000 -16.038 1.00 86.81 95 ALA A C 1
ATOM 716 O O . ALA A 1 95 ? 3.973 3.121 -15.464 1.00 86.81 95 ALA A O 1
ATOM 717 N N . LEU A 1 96 ? 1.993 3.989 -16.078 1.00 90.50 96 LEU A N 1
ATOM 718 C CA . LEU A 1 96 ? 1.211 2.928 -15.438 1.00 90.50 96 LEU A CA 1
ATOM 719 C C . LEU A 1 96 ? 1.540 1.541 -16.015 1.00 90.50 96 LEU A C 1
ATOM 721 O O . LEU A 1 96 ? 1.725 0.603 -15.243 1.00 90.50 96 LEU A O 1
ATOM 725 N N . CYS A 1 97 ? 1.671 1.412 -17.340 1.00 92.31 97 CYS A N 1
ATOM 726 C CA . CYS A 1 97 ? 2.054 0.144 -17.970 1.00 92.31 97 CYS A CA 1
ATOM 727 C C . CYS A 1 97 ? 3.413 -0.358 -17.459 1.00 92.31 97 CYS A C 1
ATOM 729 O O . CYS A 1 97 ? 3.532 -1.533 -17.123 1.00 92.31 97 CYS A O 1
ATOM 731 N N . ARG A 1 98 ? 4.407 0.531 -17.313 1.00 92.69 98 ARG A N 1
ATOM 732 C CA . ARG A 1 98 ? 5.736 0.178 -16.775 1.00 92.69 98 ARG A CA 1
ATOM 733 C C . ARG A 1 98 ? 5.688 -0.300 -15.319 1.00 92.69 98 ARG A C 1
ATOM 735 O O . ARG A 1 98 ? 6.429 -1.200 -14.929 1.00 92.69 98 ARG A O 1
ATOM 742 N N . LEU A 1 99 ? 4.792 0.261 -14.505 1.00 92.88 99 LEU A N 1
ATOM 743 C CA . LEU A 1 99 ? 4.577 -0.191 -13.122 1.00 92.88 99 LEU A CA 1
ATOM 744 C C . LEU A 1 99 ? 3.873 -1.560 -13.042 1.00 92.88 99 LEU A C 1
ATOM 746 O O . LEU A 1 99 ? 3.977 -2.246 -12.027 1.00 92.88 99 LEU A O 1
ATOM 750 N N . GLN A 1 100 ? 3.160 -1.958 -14.097 1.00 95.12 100 GLN A N 1
ATOM 751 C CA . GLN A 1 100 ? 2.412 -3.217 -14.201 1.00 95.12 100 GLN A CA 1
ATOM 752 C C . GLN A 1 100 ? 3.228 -4.368 -14.813 1.00 95.12 100 GLN A C 1
ATOM 754 O O . GLN A 1 100 ? 2.705 -5.468 -14.998 1.00 95.12 100 GLN A O 1
ATOM 759 N N . GLU A 1 101 ? 4.498 -4.134 -15.141 1.00 95.50 101 GLU A N 1
ATOM 760 C CA . GLU A 1 101 ? 5.393 -5.161 -15.668 1.00 95.50 101 GLU A CA 1
ATOM 761 C C . GLU A 1 101 ? 5.706 -6.232 -14.614 1.00 95.50 101 GLU A C 1
ATOM 763 O O . GLU A 1 101 ? 5.952 -5.929 -13.444 1.00 95.50 101 GLU A O 1
ATOM 768 N N . ALA A 1 102 ? 5.780 -7.494 -15.048 1.00 94.12 102 ALA A N 1
ATOM 769 C CA . ALA A 1 102 ? 6.025 -8.641 -14.167 1.00 94.12 102 ALA A CA 1
ATOM 770 C C . ALA A 1 102 ? 7.365 -8.558 -13.410 1.00 94.12 102 ALA A C 1
ATOM 772 O O . ALA A 1 102 ? 7.495 -9.085 -12.305 1.00 94.12 102 ALA A O 1
ATOM 773 N N . GLU A 1 103 ? 8.358 -7.858 -13.970 1.00 94.75 103 GLU A N 1
ATOM 774 C CA . GLU A 1 103 ? 9.637 -7.624 -13.297 1.00 94.75 103 GLU A CA 1
ATOM 775 C C . GLU A 1 103 ? 9.435 -6.920 -11.944 1.00 94.75 103 GLU A C 1
ATOM 777 O O . GLU A 1 103 ? 10.071 -7.296 -10.958 1.00 94.75 103 GLU A O 1
ATOM 782 N N . ARG A 1 104 ? 8.476 -5.984 -11.858 1.00 94.19 104 ARG A N 1
ATOM 783 C CA . ARG A 1 104 ? 8.143 -5.252 -10.625 1.00 94.19 104 ARG A CA 1
ATOM 784 C C . ARG A 1 104 ? 7.577 -6.178 -9.551 1.00 94.19 104 ARG A C 1
ATOM 786 O O . ARG A 1 104 ? 7.911 -6.040 -8.379 1.00 94.19 104 ARG A O 1
ATOM 793 N N . GLU A 1 105 ? 6.757 -7.153 -9.935 1.00 94.62 105 GLU A N 1
ATOM 794 C CA . GLU A 1 105 ? 6.240 -8.165 -9.005 1.00 94.62 105 GLU A CA 1
ATOM 795 C C . GLU A 1 105 ? 7.348 -9.096 -8.500 1.00 94.62 105 GLU A C 1
ATOM 797 O O . GLU A 1 105 ? 7.329 -9.518 -7.348 1.00 94.62 105 GLU A O 1
ATOM 802 N N . SER A 1 106 ? 8.332 -9.421 -9.338 1.00 92.38 106 SER A N 1
ATOM 803 C CA . SER A 1 106 ? 9.404 -10.359 -8.981 1.00 92.38 106 SER A CA 1
ATOM 804 C C . SER A 1 106 ? 10.555 -9.726 -8.187 1.00 92.38 106 SER A C 1
ATOM 806 O O . SER A 1 106 ? 11.210 -10.420 -7.408 1.00 92.38 106 SER A O 1
ATOM 808 N N . ALA A 1 107 ? 10.775 -8.416 -8.332 1.00 93.81 107 ALA A N 1
ATOM 809 C CA . ALA A 1 107 ? 11.888 -7.698 -7.720 1.00 93.81 107 ALA A CA 1
ATOM 810 C C . ALA A 1 107 ? 11.790 -7.612 -6.187 1.00 93.81 107 ALA A C 1
ATOM 812 O O . ALA A 1 107 ? 10.711 -7.473 -5.611 1.00 93.81 107 ALA A O 1
ATOM 813 N N . VAL A 1 108 ? 12.939 -7.669 -5.512 1.00 94.00 108 VAL A N 1
ATOM 814 C CA . VAL A 1 108 ? 13.016 -7.555 -4.049 1.00 94.00 108 VAL A CA 1
ATOM 815 C C . VAL A 1 108 ? 12.875 -6.094 -3.634 1.00 94.00 108 VAL A C 1
ATOM 817 O O . VAL A 1 108 ? 13.554 -5.224 -4.174 1.00 94.00 108 VAL A O 1
ATOM 820 N N . TYR A 1 109 ? 12.027 -5.843 -2.637 1.00 94.81 109 TYR A N 1
ATOM 821 C CA . TYR A 1 109 ? 11.831 -4.522 -2.053 1.00 94.81 109 TYR A CA 1
ATOM 822 C C . TYR A 1 109 ? 11.949 -4.580 -0.533 1.00 94.81 109 TYR A C 1
ATOM 824 O O . TYR A 1 109 ? 11.482 -5.519 0.108 1.00 94.81 109 TYR A O 1
ATOM 832 N N . ASP A 1 110 ? 12.538 -3.532 0.025 1.00 94.75 110 ASP A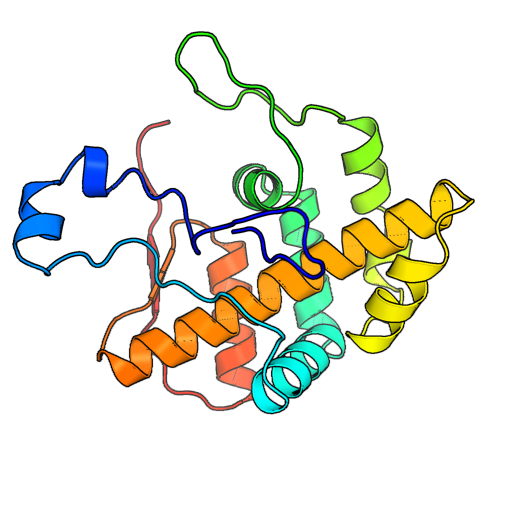 N 1
ATOM 833 C CA . ASP A 1 110 ? 12.428 -3.116 1.417 1.00 94.75 110 ASP A CA 1
ATOM 834 C C . ASP A 1 110 ? 12.615 -1.589 1.479 1.00 94.75 110 ASP A C 1
ATOM 836 O O . ASP A 1 110 ? 12.892 -0.932 0.464 1.00 94.75 110 ASP A O 1
ATOM 840 N N . VAL A 1 111 ? 12.408 -1.004 2.656 1.00 91.94 111 VAL A N 1
ATOM 841 C CA . VAL A 1 111 ? 12.510 0.447 2.852 1.00 91.94 111 VAL A CA 1
ATOM 842 C C . VAL A 1 111 ? 13.911 0.972 2.525 1.00 91.94 111 VAL A C 1
ATOM 844 O O . VAL A 1 111 ? 14.028 2.055 1.944 1.00 91.94 111 VAL A O 1
ATOM 847 N N . ASP A 1 112 ? 14.969 0.215 2.819 1.00 90.38 112 ASP A N 1
ATOM 848 C CA . ASP A 1 112 ? 16.347 0.635 2.556 1.00 90.38 112 ASP A CA 1
ATOM 849 C C . ASP A 1 112 ? 16.681 0.634 1.062 1.00 90.38 112 ASP A C 1
ATOM 851 O O . ASP A 1 112 ? 17.289 1.588 0.573 1.00 90.38 112 ASP A O 1
ATOM 855 N N . ILE A 1 113 ? 16.221 -0.365 0.305 1.00 91.62 113 ILE A N 1
ATOM 856 C CA . ILE A 1 113 ? 16.341 -0.403 -1.158 1.00 91.62 113 ILE A CA 1
ATOM 857 C C . ILE A 1 113 ? 15.687 0.841 -1.763 1.00 91.62 113 ILE A C 1
ATOM 859 O O . ILE A 1 113 ? 16.313 1.548 -2.555 1.00 91.62 113 ILE A O 1
ATOM 863 N N . VAL A 1 114 ? 14.457 1.169 -1.355 1.00 90.12 114 VAL A N 1
ATOM 864 C CA . VAL A 1 114 ? 13.749 2.354 -1.870 1.00 90.12 114 VAL A CA 1
ATOM 865 C C . VAL A 1 114 ? 14.446 3.652 -1.447 1.00 90.12 114 VAL A C 1
ATOM 867 O O . VAL A 1 114 ? 14.533 4.592 -2.238 1.00 90.12 114 VAL A O 1
ATOM 870 N N . ARG A 1 115 ? 15.019 3.705 -0.239 1.00 85.75 115 ARG A N 1
ATOM 871 C CA . ARG A 1 115 ? 15.820 4.837 0.259 1.00 85.75 115 ARG A CA 1
ATOM 872 C C . ARG A 1 115 ? 17.137 5.010 -0.506 1.00 85.75 115 ARG A C 1
ATOM 874 O O . ARG A 1 115 ? 17.606 6.134 -0.660 1.00 85.75 115 ARG A O 1
ATOM 881 N N . ILE A 1 116 ? 17.745 3.928 -0.986 1.00 85.38 116 ILE A N 1
ATOM 882 C CA . ILE A 1 116 ? 18.925 3.984 -1.858 1.00 85.38 116 ILE A CA 1
ATOM 883 C C . ILE A 1 116 ? 18.525 4.485 -3.246 1.00 85.38 116 ILE A C 1
ATOM 885 O O . ILE A 1 116 ? 19.180 5.386 -3.770 1.00 85.38 116 ILE A O 1
ATOM 889 N N . LEU A 1 117 ? 17.444 3.944 -3.817 1.00 84.12 117 LEU A N 1
ATOM 890 C CA . LEU A 1 117 ? 16.913 4.384 -5.110 1.00 84.12 117 LEU A CA 1
ATOM 891 C C . LEU A 1 117 ? 16.556 5.876 -5.084 1.00 84.12 117 LEU A C 1
ATOM 893 O O . LEU A 1 117 ? 16.885 6.593 -6.025 1.00 84.12 117 LEU A O 1
ATOM 897 N N . SER A 1 118 ? 16.005 6.371 -3.966 1.00 81.81 118 SER A N 1
ATOM 898 C CA . SER A 1 118 ? 15.624 7.782 -3.815 1.00 81.81 118 SER A CA 1
ATOM 899 C C . SER A 1 118 ? 16.780 8.776 -3.983 1.00 81.81 118 SER A C 1
ATOM 901 O O . SER A 1 118 ? 16.558 9.950 -4.278 1.00 81.81 118 SER A O 1
ATOM 903 N N . ARG A 1 119 ? 18.021 8.307 -3.806 1.00 76.00 119 ARG A N 1
ATOM 904 C CA . ARG A 1 119 ? 19.251 9.107 -3.882 1.00 76.00 119 ARG A CA 1
ATOM 905 C C . ARG A 1 119 ? 19.981 8.985 -5.219 1.00 76.00 119 ARG A C 1
ATOM 907 O O . ARG A 1 119 ? 20.973 9.681 -5.411 1.00 76.00 119 ARG A O 1
ATOM 914 N N . LYS A 1 120 ? 19.551 8.083 -6.105 1.00 70.38 120 LYS A N 1
ATOM 915 C CA . LYS A 1 120 ? 20.317 7.672 -7.291 1.00 70.38 120 LYS A CA 1
ATOM 916 C C . LYS A 1 120 ? 19.736 8.129 -8.632 1.00 70.38 120 LYS A C 1
ATOM 918 O O . LYS A 1 120 ? 20.351 7.838 -9.648 1.00 70.38 120 LYS A O 1
ATOM 923 N N . PHE A 1 121 ? 18.617 8.861 -8.669 1.00 62.31 121 PHE A N 1
ATOM 924 C CA . PHE A 1 121 ? 17.917 9.152 -9.932 1.00 62.31 121 PHE A CA 1
ATOM 925 C C . PHE A 1 121 ? 18.764 9.887 -10.975 1.00 62.31 121 PHE A C 1
ATOM 927 O O . PHE A 1 121 ? 18.908 11.108 -10.928 1.00 62.31 121 PHE A O 1
ATOM 934 N N . VAL A 1 122 ? 19.251 9.128 -11.957 1.00 57.44 122 VAL A N 1
ATOM 935 C CA . VAL A 1 122 ? 19.835 9.634 -13.209 1.00 57.44 122 VAL A CA 1
ATOM 936 C C . VAL A 1 122 ? 19.250 8.903 -14.434 1.00 57.44 122 VAL A C 1
ATOM 938 O O . VAL A 1 122 ? 19.283 9.455 -15.530 1.00 57.44 122 VAL A O 1
ATOM 941 N N . LEU A 1 123 ? 18.657 7.709 -14.269 1.00 65.62 123 LEU A N 1
ATOM 942 C CA . LEU A 1 123 ? 18.090 6.885 -15.349 1.00 65.62 123 LEU A CA 1
ATOM 943 C C . LEU A 1 123 ? 16.578 6.648 -15.182 1.00 65.62 123 LEU A C 1
ATOM 945 O O . LEU A 1 123 ? 16.084 6.493 -14.063 1.00 65.62 123 LEU A O 1
ATOM 949 N N . ASP A 1 124 ? 15.856 6.569 -16.306 1.00 72.25 124 ASP A N 1
ATOM 950 C CA . ASP A 1 124 ? 14.396 6.378 -16.334 1.00 72.25 124 ASP A CA 1
ATOM 951 C C . ASP A 1 124 ? 13.947 5.022 -15.765 1.00 72.25 124 ASP A C 1
ATOM 953 O O . ASP A 1 124 ? 12.895 4.953 -15.131 1.00 72.25 124 ASP A O 1
ATOM 957 N N . ASP A 1 125 ? 14.739 3.959 -15.922 1.00 78.12 125 ASP A N 1
ATOM 958 C CA . ASP A 1 125 ? 14.361 2.626 -15.435 1.00 78.12 125 ASP A CA 1
ATOM 959 C C . ASP A 1 125 ? 14.413 2.542 -13.902 1.00 78.12 125 ASP A C 1
ATOM 961 O O . ASP A 1 125 ? 13.457 2.099 -13.264 1.00 78.12 125 ASP A O 1
ATOM 965 N N . GLU A 1 126 ? 15.477 3.057 -13.272 1.00 83.50 126 GLU A N 1
ATOM 966 C CA . GLU A 1 126 ? 15.604 3.093 -11.804 1.00 83.50 126 GLU A CA 1
ATOM 967 C C . GLU A 1 126 ? 14.494 3.929 -11.149 1.00 83.50 126 GLU A C 1
ATOM 969 O O . GLU A 1 126 ? 14.043 3.628 -10.038 1.00 83.50 126 GLU A O 1
ATOM 974 N N . LYS A 1 127 ? 14.009 4.957 -11.857 1.00 85.62 127 LYS A N 1
ATOM 975 C CA . LYS A 1 127 ? 12.868 5.764 -11.426 1.00 85.62 127 LYS A CA 1
ATOM 976 C C . LYS A 1 127 ? 11.587 4.933 -11.330 1.00 85.62 127 LYS A C 1
ATOM 978 O O . LYS A 1 127 ? 10.872 5.063 -10.339 1.00 85.62 127 LYS A O 1
ATOM 983 N N . VAL A 1 128 ? 11.321 4.041 -12.285 1.00 89.75 128 VAL A N 1
ATOM 984 C CA . VAL A 1 128 ? 10.140 3.158 -12.242 1.00 89.75 128 VAL A CA 1
ATOM 985 C C . VAL A 1 128 ? 10.224 2.188 -11.060 1.00 89.75 128 VAL A C 1
ATOM 987 O O . VAL A 1 128 ? 9.238 2.000 -10.345 1.00 89.75 128 VAL A O 1
ATOM 990 N N . PHE A 1 129 ? 11.402 1.610 -10.795 1.00 91.62 129 PHE A N 1
ATOM 991 C CA . PHE A 1 129 ? 11.599 0.753 -9.619 1.00 91.62 129 PHE A CA 1
ATOM 992 C C . PHE A 1 129 ? 11.338 1.506 -8.315 1.00 91.62 129 PHE A C 1
ATOM 994 O O . PHE A 1 129 ? 10.696 0.962 -7.414 1.00 91.62 129 PHE A O 1
ATOM 1001 N N . TYR A 1 130 ? 11.804 2.751 -8.215 1.00 89.31 130 TYR A N 1
ATOM 1002 C CA . TYR A 1 130 ? 11.501 3.595 -7.069 1.00 89.31 130 TYR A CA 1
ATOM 1003 C C . TYR A 1 130 ? 10.013 3.889 -6.941 1.00 89.31 130 TYR A C 1
ATOM 1005 O O . TYR A 1 130 ? 9.475 3.726 -5.855 1.00 89.31 130 TYR A O 1
ATOM 1013 N N . GLU A 1 131 ? 9.342 4.316 -8.009 1.00 89.25 131 GLU A N 1
ATOM 1014 C CA . GLU A 1 131 ? 7.917 4.656 -7.968 1.00 89.25 131 GLU A CA 1
ATOM 1015 C C . GLU A 1 131 ? 7.070 3.452 -7.538 1.00 89.25 131 GLU A C 1
ATOM 1017 O O . GLU A 1 131 ? 6.194 3.584 -6.680 1.00 89.25 131 GLU A O 1
ATOM 1022 N N . TYR A 1 132 ? 7.397 2.258 -8.039 1.00 93.44 132 TYR A N 1
ATOM 1023 C CA . TYR A 1 132 ? 6.762 1.016 -7.606 1.00 93.44 132 TYR A CA 1
ATOM 1024 C C . TYR A 1 132 ? 7.059 0.688 -6.134 1.00 93.44 132 TYR A C 1
ATOM 1026 O O . TYR A 1 132 ? 6.142 0.420 -5.357 1.00 93.44 132 TYR A O 1
ATOM 1034 N N . GLY A 1 133 ? 8.326 0.760 -5.715 1.00 92.94 133 GLY A N 1
ATOM 1035 C CA . GLY A 1 133 ? 8.723 0.523 -4.323 1.00 92.94 133 GLY A CA 1
ATOM 1036 C C . GLY A 1 133 ? 8.085 1.517 -3.350 1.00 92.94 133 GLY A C 1
ATOM 1037 O O . GLY A 1 133 ? 7.606 1.146 -2.279 1.00 92.94 133 GLY A O 1
ATOM 1038 N N . MET A 1 134 ? 7.987 2.778 -3.759 1.00 89.62 134 MET A N 1
ATOM 1039 C CA . MET A 1 134 ? 7.242 3.814 -3.061 1.00 89.62 134 MET A CA 1
ATOM 1040 C C . MET A 1 134 ? 5.769 3.444 -2.946 1.00 89.62 134 MET A C 1
ATOM 1042 O O . MET A 1 134 ? 5.217 3.575 -1.863 1.00 89.62 134 MET A O 1
ATOM 1046 N N . ALA A 1 135 ? 5.125 2.978 -4.015 1.00 90.31 135 ALA A N 1
ATOM 1047 C CA . ALA A 1 135 ? 3.724 2.566 -3.993 1.00 90.31 135 ALA A CA 1
ATOM 1048 C C . ALA A 1 135 ? 3.470 1.397 -3.015 1.00 90.31 135 ALA A C 1
ATOM 1050 O O . ALA A 1 135 ? 2.485 1.427 -2.269 1.00 90.31 135 ALA A O 1
ATOM 1051 N N . LEU A 1 136 ? 4.391 0.426 -2.946 1.00 94.88 136 LEU A N 1
ATOM 1052 C CA . LEU A 1 136 ? 4.360 -0.663 -1.961 1.00 94.88 136 LEU A CA 1
ATOM 1053 C C . LEU A 1 136 ? 4.436 -0.126 -0.527 1.00 94.88 136 LEU A C 1
ATOM 1055 O O . LEU A 1 136 ? 3.545 -0.404 0.277 1.00 94.88 136 LEU A O 1
ATOM 1059 N N . ILE A 1 137 ? 5.459 0.685 -0.218 1.00 92.50 137 ILE A N 1
ATOM 1060 C CA . ILE A 1 137 ? 5.644 1.270 1.120 1.00 92.50 137 ILE A CA 1
ATOM 1061 C C . ILE A 1 137 ? 4.438 2.130 1.485 1.00 92.50 137 ILE A C 1
ATOM 1063 O O . ILE A 1 137 ? 3.905 2.001 2.584 1.00 92.50 137 ILE A O 1
ATOM 1067 N N . LYS A 1 138 ? 3.968 2.952 0.534 1.00 88.50 138 LYS A N 1
ATOM 1068 C CA . LYS A 1 138 ? 2.770 3.789 0.665 1.00 88.50 138 LYS A CA 1
ATOM 1069 C C . LYS A 1 138 ? 1.573 2.993 1.138 1.00 88.50 138 LYS A C 1
ATOM 1071 O O . LYS A 1 138 ? 0.873 3.398 2.066 1.00 88.50 138 LYS A O 1
ATOM 1076 N N . THR A 1 139 ? 1.363 1.861 0.491 1.00 90.38 139 THR A N 1
ATOM 1077 C CA . THR A 1 139 ? 0.219 1.013 0.769 1.00 90.38 139 THR A CA 1
ATOM 1078 C C . THR A 1 139 ? 0.374 0.333 2.116 1.00 90.38 139 THR A C 1
ATOM 1080 O O . THR A 1 139 ? -0.484 0.511 2.973 1.00 90.38 139 THR A O 1
ATOM 1083 N N . SER A 1 140 ? 1.496 -0.352 2.341 1.00 94.00 140 SER A N 1
ATOM 1084 C CA . SER A 1 140 ? 1.745 -1.089 3.579 1.00 94.00 140 SER A CA 1
ATOM 1085 C C . SER A 1 140 ? 1.697 -0.189 4.816 1.00 94.00 140 SER A C 1
ATOM 1087 O O . SER A 1 140 ? 0.917 -0.463 5.725 1.00 94.00 140 SER A O 1
ATOM 1089 N N . ALA A 1 141 ? 2.419 0.938 4.847 1.00 89.00 141 ALA A N 1
ATOM 1090 C CA . ALA A 1 141 ? 2.399 1.775 6.047 1.00 89.00 141 ALA A CA 1
ATOM 1091 C C . ALA A 1 141 ? 1.017 2.403 6.294 1.00 89.00 141 ALA A C 1
ATOM 1093 O O . ALA A 1 141 ? 0.616 2.532 7.445 1.00 89.00 141 ALA A O 1
ATOM 1094 N N . SER A 1 142 ? 0.234 2.712 5.252 1.00 84.25 142 SER A N 1
ATOM 1095 C CA . SER A 1 142 ? -1.157 3.153 5.461 1.00 84.25 142 SER A CA 1
ATOM 1096 C C . SER A 1 142 ? -2.022 2.072 6.121 1.00 84.25 142 SER A C 1
ATOM 1098 O O . SER A 1 142 ? -2.870 2.393 6.955 1.00 84.25 142 SER A O 1
ATOM 1100 N N . LEU A 1 143 ? -1.811 0.793 5.784 1.00 90.00 143 LEU A N 1
ATOM 1101 C CA . LEU A 1 143 ? -2.495 -0.319 6.451 1.00 90.00 143 LEU A CA 1
ATOM 1102 C C . LEU A 1 143 ? -2.044 -0.450 7.911 1.00 90.00 143 LEU A C 1
ATOM 1104 O O . LEU A 1 143 ? -2.887 -0.609 8.788 1.00 90.00 143 LEU A O 1
ATOM 1108 N N . GLN A 1 144 ? -0.744 -0.303 8.183 1.00 91.31 144 GLN A N 1
ATOM 1109 C CA . GLN A 1 144 ? -0.206 -0.326 9.548 1.00 91.31 144 GLN A CA 1
ATOM 1110 C C . GLN A 1 144 ? -0.793 0.794 10.412 1.00 91.31 144 GLN A C 1
ATOM 1112 O O . GLN A 1 144 ? -1.279 0.539 11.512 1.00 91.31 144 GLN A O 1
ATOM 1117 N N . TYR A 1 145 ? -0.858 2.020 9.888 1.00 83.81 145 TYR A N 1
ATOM 1118 C CA . TYR A 1 145 ? -1.533 3.117 10.579 1.00 83.81 145 TYR A CA 1
ATOM 1119 C C . TYR A 1 145 ? -3.026 2.847 10.775 1.00 83.81 145 TYR A C 1
ATOM 1121 O O . TYR A 1 145 ? -3.567 3.161 11.829 1.00 83.81 145 TYR A O 1
ATOM 1129 N N . THR A 1 146 ? -3.698 2.224 9.802 1.00 83.44 146 THR A N 1
ATOM 1130 C CA . THR A 1 146 ? -5.109 1.832 9.951 1.00 83.44 146 THR A CA 1
ATOM 1131 C C . THR A 1 146 ? -5.291 0.869 11.124 1.00 83.44 146 THR A C 1
ATOM 1133 O O . THR A 1 146 ? -6.182 1.081 11.944 1.00 83.44 146 THR A O 1
ATOM 1136 N N . ILE A 1 147 ? -4.430 -0.148 11.243 1.00 87.69 147 ILE A N 1
ATOM 1137 C CA . ILE A 1 147 ? -4.433 -1.093 12.369 1.00 87.69 147 ILE A CA 1
ATOM 1138 C C . ILE A 1 147 ? -4.241 -0.343 13.695 1.00 87.69 147 ILE A C 1
ATOM 1140 O O . ILE A 1 147 ? -5.046 -0.509 14.613 1.00 87.69 147 ILE A O 1
ATOM 1144 N N . GLN A 1 148 ? -3.206 0.498 13.783 1.00 86.44 148 GLN A N 1
ATOM 1145 C CA . GLN A 1 148 ? -2.870 1.255 14.995 1.00 86.44 148 GLN A CA 1
ATOM 1146 C C . GLN A 1 148 ? -4.033 2.142 15.444 1.00 86.44 148 GLN A C 1
ATOM 1148 O O . GLN A 1 148 ? -4.486 2.033 16.581 1.00 86.44 148 GLN A O 1
ATOM 1153 N N . LEU A 1 149 ? -4.570 2.954 14.533 1.00 79.19 149 LEU A N 1
ATOM 1154 C CA . LEU A 1 149 ? -5.672 3.870 14.820 1.00 79.19 149 LEU A CA 1
ATOM 1155 C C . LEU A 1 149 ? -6.943 3.122 15.226 1.00 79.19 149 LEU A C 1
ATOM 1157 O O . LEU A 1 149 ? -7.635 3.534 16.154 1.00 79.19 149 LEU A O 1
ATOM 1161 N N . CYS A 1 150 ? -7.254 2.003 14.568 1.00 80.50 150 CYS A N 1
ATOM 1162 C CA . CYS A 1 150 ? -8.428 1.219 14.936 1.00 80.50 150 CYS A CA 1
ATOM 1163 C C . CYS A 1 150 ? -8.302 0.617 16.336 1.00 80.50 150 CYS A C 1
ATOM 1165 O O . CYS A 1 150 ? -9.286 0.592 17.070 1.00 80.50 150 CYS A O 1
ATOM 1167 N N . HIS A 1 151 ? -7.111 0.175 16.741 1.00 86.81 151 HIS A N 1
ATOM 1168 C CA . HIS A 1 151 ? -6.893 -0.296 18.106 1.00 86.81 151 HIS A CA 1
ATOM 1169 C C . HIS A 1 151 ? -6.905 0.838 19.132 1.00 86.81 151 HIS A C 1
ATOM 1171 O O . HIS A 1 151 ? -7.552 0.703 20.170 1.00 86.81 151 HIS A O 1
ATOM 1177 N N . GLU A 1 152 ? -6.236 1.954 18.847 1.00 82.19 152 GLU A N 1
ATOM 1178 C CA . GLU A 1 152 ? -6.168 3.107 19.750 1.00 82.19 152 GLU A CA 1
ATOM 1179 C C . GLU A 1 152 ? -7.560 3.689 20.023 1.00 82.19 152 GLU A C 1
ATOM 1181 O O . GLU A 1 152 ? -7.928 3.921 21.174 1.00 82.19 152 GLU A O 1
ATOM 1186 N N . PHE A 1 153 ? -8.366 3.848 18.974 1.00 76.19 153 PHE A N 1
ATOM 1187 C CA . PHE A 1 153 ? -9.674 4.498 19.049 1.00 76.19 153 PHE A CA 1
ATOM 1188 C C . PHE A 1 153 ? -10.858 3.522 19.050 1.00 76.19 153 PHE A C 1
ATOM 1190 O O . PHE A 1 153 ? -12.005 3.962 19.008 1.00 76.19 153 PHE A O 1
ATOM 1197 N N . GLN A 1 154 ? -10.603 2.209 19.116 1.00 77.12 154 GLN A N 1
ATOM 1198 C CA . GLN A 1 154 ? -11.630 1.154 19.108 1.00 77.12 154 GLN A CA 1
ATOM 1199 C C . GLN A 1 154 ? -12.581 1.252 17.897 1.00 77.12 154 GLN A C 1
ATOM 1201 O O . GLN A 1 154 ? -13.802 1.150 18.022 1.00 77.12 154 GLN A O 1
ATOM 1206 N N . LEU A 1 155 ? -12.008 1.469 16.711 1.00 78.69 155 LEU A N 1
ATOM 1207 C CA . LEU A 1 155 ? -12.737 1.625 15.450 1.00 78.69 155 LEU A CA 1
ATOM 1208 C C . LEU A 1 155 ? -12.768 0.321 14.644 1.00 78.69 155 LEU A C 1
ATOM 1210 O O . LEU A 1 155 ? -11.963 -0.588 14.842 1.00 78.69 155 LEU A O 1
ATOM 1214 N N . ILE A 1 156 ? -13.689 0.267 13.681 1.00 78.94 156 ILE A N 1
ATOM 1215 C CA . ILE A 1 156 ? -13.743 -0.772 12.647 1.00 78.94 156 ILE A CA 1
ATOM 1216 C C . ILE A 1 156 ? -13.132 -0.195 11.370 1.00 78.94 156 ILE A C 1
ATOM 1218 O O . ILE A 1 156 ? -13.561 0.863 10.904 1.00 78.94 156 ILE A O 1
ATOM 1222 N N . ALA A 1 157 ? -12.168 -0.898 10.776 1.00 80.31 157 ALA A N 1
ATOM 1223 C CA . ALA A 1 157 ? -11.584 -0.488 9.503 1.00 80.31 157 ALA A CA 1
ATOM 1224 C C . ALA A 1 157 ? -12.556 -0.791 8.353 1.00 80.31 157 ALA A C 1
ATOM 1226 O O . ALA A 1 157 ? -12.926 -1.943 8.131 1.00 80.31 157 ALA A O 1
ATOM 1227 N N . VAL A 1 158 ? -12.962 0.225 7.593 1.00 77.62 158 VAL A N 1
ATOM 1228 C CA . VAL A 1 158 ? -13.882 0.059 6.459 1.00 77.62 158 VAL A CA 1
ATOM 1229 C C . VAL A 1 158 ? -13.249 0.621 5.196 1.00 77.62 158 VAL A C 1
ATOM 1231 O O . VAL A 1 158 ? -12.717 1.728 5.202 1.00 77.62 158 VAL A O 1
ATOM 1234 N N . THR A 1 159 ? -13.315 -0.130 4.098 1.00 79.19 159 THR A N 1
ATOM 1235 C CA . THR A 1 159 ? -12.835 0.329 2.790 1.00 79.19 159 THR A CA 1
ATOM 1236 C C . THR A 1 159 ? -13.782 -0.083 1.670 1.00 79.19 159 THR A C 1
ATOM 1238 O O . THR A 1 159 ? -14.404 -1.144 1.714 1.00 79.19 159 THR A O 1
ATOM 1241 N N . ASP A 1 160 ? -13.872 0.755 0.643 1.00 75.81 160 ASP A N 1
ATOM 1242 C CA . ASP A 1 160 ? -14.554 0.463 -0.617 1.00 75.81 160 ASP A CA 1
ATOM 1243 C C . ASP A 1 160 ? -13.602 -0.090 -1.688 1.00 75.81 160 ASP A C 1
ATOM 1245 O O . ASP A 1 160 ? -14.011 -0.316 -2.827 1.00 75.81 160 ASP A O 1
ATOM 1249 N N . SER A 1 161 ? -12.345 -0.367 -1.324 1.00 82.75 161 SER A N 1
ATOM 1250 C CA . SER A 1 161 ? -11.343 -0.967 -2.198 1.00 82.75 161 SER A CA 1
ATOM 1251 C C . SER A 1 161 ? -11.050 -2.412 -1.797 1.00 82.75 161 SER A C 1
ATOM 1253 O O . SER A 1 161 ? -10.403 -2.682 -0.784 1.00 82.75 161 SER A O 1
ATOM 1255 N N . PHE A 1 162 ? -11.473 -3.351 -2.647 1.00 87.19 162 PHE A N 1
ATOM 1256 C CA . PHE A 1 162 ? -11.286 -4.790 -2.432 1.00 87.19 162 PHE A CA 1
ATOM 1257 C C . PHE A 1 162 ? -9.819 -5.169 -2.167 1.00 87.19 162 PHE A C 1
ATOM 1259 O O . PHE A 1 162 ? -9.528 -5.938 -1.256 1.00 87.19 162 PHE A O 1
ATOM 1266 N N . TYR A 1 163 ? -8.881 -4.597 -2.927 1.00 90.75 163 TYR A N 1
ATOM 1267 C CA . TYR A 1 163 ? -7.461 -4.928 -2.794 1.00 90.75 163 TYR A CA 1
ATOM 1268 C C . TYR A 1 163 ? -6.841 -4.373 -1.508 1.00 90.75 163 TYR A C 1
ATOM 1270 O O . TYR A 1 163 ? -6.051 -5.071 -0.882 1.00 90.75 163 TYR A O 1
ATOM 1278 N N . HIS A 1 164 ? -7.233 -3.179 -1.048 1.00 90.00 164 HIS A N 1
ATOM 1279 C CA . HIS A 1 164 ? -6.787 -2.691 0.264 1.00 90.00 164 HIS A CA 1
ATOM 1280 C C . HIS A 1 164 ? -7.297 -3.594 1.394 1.00 90.00 164 HIS A C 1
ATOM 1282 O O . HIS A 1 164 ? -6.526 -3.931 2.288 1.00 90.00 164 HIS A O 1
ATOM 1288 N N . HIS A 1 165 ? -8.556 -4.042 1.318 1.00 89.69 165 HIS A N 1
ATOM 1289 C CA . HIS A 1 165 ? -9.115 -5.002 2.272 1.00 89.69 165 HIS A CA 1
ATOM 1290 C C . HIS A 1 165 ? -8.342 -6.327 2.267 1.00 89.69 165 HIS A C 1
ATOM 1292 O O . HIS A 1 165 ? -7.926 -6.807 3.316 1.00 89.69 165 HIS A O 1
ATOM 1298 N N . GLN A 1 166 ? -8.084 -6.897 1.087 1.00 95.56 166 GLN A N 1
ATOM 1299 C CA . GLN A 1 166 ? -7.351 -8.157 0.955 1.00 95.56 166 GLN A CA 1
ATOM 1300 C C . GLN A 1 166 ? -5.917 -8.064 1.506 1.00 95.56 166 GLN A C 1
ATOM 1302 O O . GLN A 1 166 ? -5.442 -8.995 2.161 1.00 95.56 166 GLN A O 1
ATOM 1307 N N . LEU A 1 167 ? -5.224 -6.950 1.246 1.00 96.75 167 LEU A N 1
ATOM 1308 C CA . LEU A 1 167 ? -3.887 -6.698 1.784 1.00 96.75 167 LEU A CA 1
ATOM 1309 C C . LEU A 1 167 ? -3.928 -6.565 3.313 1.00 96.75 167 LEU A C 1
ATOM 1311 O O . LEU A 1 167 ? -3.114 -7.194 3.987 1.00 96.75 167 LEU A O 1
ATOM 1315 N N . LEU A 1 168 ? -4.909 -5.833 3.859 1.00 94.31 168 LEU A N 1
ATOM 1316 C CA . LEU A 1 168 ? -5.105 -5.677 5.303 1.00 94.31 168 LEU A CA 1
ATOM 1317 C C . LEU A 1 168 ? -5.370 -7.020 5.989 1.00 94.31 168 LEU A C 1
ATOM 1319 O O . LEU A 1 168 ? -4.674 -7.374 6.937 1.00 94.31 168 LEU A O 1
ATOM 1323 N N . GLU A 1 169 ? -6.327 -7.803 5.483 1.00 96.00 169 GLU A N 1
ATOM 1324 C CA . GLU A 1 169 ? -6.636 -9.134 6.014 1.00 96.00 169 GLU A CA 1
ATOM 1325 C C . GLU A 1 169 ? -5.409 -10.041 6.017 1.00 96.00 169 GLU A C 1
ATOM 1327 O O . GLU A 1 169 ? -5.209 -10.836 6.939 1.00 96.00 169 GLU A O 1
ATOM 1332 N N . ARG A 1 170 ? -4.580 -9.942 4.975 1.00 96.94 170 ARG A N 1
ATOM 1333 C CA . ARG A 1 170 ? -3.363 -10.733 4.873 1.00 96.94 170 ARG A CA 1
ATOM 1334 C C . ARG A 1 170 ? -2.341 -10.331 5.929 1.00 96.94 170 ARG A C 1
ATOM 1336 O O . ARG A 1 170 ? -1.822 -11.218 6.609 1.00 96.94 170 ARG A O 1
ATOM 1343 N N . THR A 1 171 ? -2.082 -9.035 6.075 1.00 96.69 171 THR A N 1
ATOM 1344 C CA . THR A 1 171 ? -1.209 -8.492 7.120 1.00 96.69 171 THR A CA 1
ATOM 1345 C C . THR A 1 171 ? -1.703 -8.937 8.502 1.00 96.69 171 THR A C 1
ATOM 1347 O O . THR A 1 171 ? -0.951 -9.570 9.245 1.00 96.69 171 THR A O 1
ATOM 1350 N N . CYS A 1 172 ? -2.996 -8.760 8.803 1.00 96.44 172 CYS A N 1
ATOM 1351 C CA . CYS A 1 172 ? -3.586 -9.186 10.073 1.00 96.44 172 CYS A CA 1
ATOM 1352 C C . CYS A 1 172 ? -3.469 -10.698 10.305 1.00 96.44 172 CYS A C 1
ATOM 1354 O O . CYS A 1 172 ? -3.115 -11.130 11.400 1.00 96.44 172 CYS A O 1
ATOM 1356 N N . ARG A 1 173 ? -3.716 -11.527 9.284 1.00 96.94 173 ARG A N 1
ATOM 1357 C CA . ARG A 1 173 ? -3.611 -12.989 9.397 1.00 96.94 173 ARG A CA 1
ATOM 1358 C C . ARG A 1 173 ? -2.179 -13.445 9.654 1.00 96.94 173 ARG A C 1
ATOM 1360 O O . ARG A 1 173 ? -1.972 -14.320 10.494 1.00 96.94 173 ARG A O 1
ATOM 1367 N N . ARG A 1 174 ? -1.203 -12.875 8.939 1.00 96.50 174 ARG A N 1
ATOM 1368 C CA . ARG A 1 174 ? 0.223 -13.193 9.106 1.00 96.50 174 ARG A CA 1
ATOM 1369 C C . ARG A 1 174 ? 0.684 -12.884 10.528 1.00 96.50 174 ARG A C 1
ATOM 1371 O O . ARG A 1 174 ? 1.366 -13.702 11.138 1.00 96.50 174 ARG A O 1
ATOM 1378 N N . GLU A 1 175 ? 0.280 -11.731 11.047 1.00 95.38 175 GLU A N 1
ATOM 1379 C CA . GLU A 1 175 ? 0.718 -11.221 12.350 1.00 95.38 175 GLU A CA 1
ATOM 1380 C C . GLU A 1 175 ? -0.212 -11.608 13.508 1.00 95.38 175 GLU A C 1
ATOM 1382 O O . GLU A 1 175 ? 0.059 -11.280 14.659 1.00 95.38 175 GLU A O 1
ATOM 1387 N N . ARG A 1 176 ? -1.282 -12.364 13.226 1.00 96.06 176 ARG A N 1
ATOM 1388 C CA . ARG A 1 176 ? -2.312 -12.777 14.198 1.00 96.06 176 ARG A CA 1
ATOM 1389 C C . ARG A 1 176 ? -2.961 -11.590 14.922 1.00 96.06 176 ARG A C 1
ATOM 1391 O O . ARG A 1 176 ? -3.307 -11.685 16.098 1.00 96.06 176 ARG A O 1
ATOM 1398 N N . ILE A 1 177 ? -3.155 -10.490 14.202 1.00 95.25 177 ILE A N 1
ATOM 1399 C CA . ILE A 1 177 ? -3.821 -9.284 14.694 1.00 95.25 177 ILE A CA 1
ATOM 1400 C C . ILE A 1 177 ? -5.333 -9.484 14.585 1.00 95.25 177 ILE A C 1
ATOM 1402 O O . ILE A 1 177 ? -5.862 -9.755 13.505 1.00 95.25 177 ILE A O 1
ATOM 1406 N N . ALA A 1 178 ? -6.038 -9.338 15.704 1.00 94.81 178 ALA A N 1
ATOM 1407 C CA . ALA A 1 178 ? -7.494 -9.378 15.743 1.00 94.81 178 ALA A CA 1
ATOM 1408 C C . ALA A 1 178 ? -8.063 -7.981 15.455 1.00 94.81 178 ALA A C 1
ATOM 1410 O O . ALA A 1 178 ? -8.261 -7.190 16.373 1.00 94.81 178 ALA A O 1
ATOM 1411 N N . LEU A 1 179 ? -8.328 -7.684 14.182 1.00 90.19 179 LEU A N 1
ATOM 1412 C CA . LEU A 1 179 ? -8.890 -6.404 13.749 1.00 90.19 179 LEU A CA 1
ATOM 1413 C C . LEU A 1 179 ? -10.261 -6.600 13.093 1.00 90.19 179 LEU A C 1
ATOM 1415 O O . LEU A 1 179 ? -10.371 -7.282 12.073 1.00 90.19 179 LEU A O 1
ATOM 1419 N N . ALA A 1 180 ? -11.296 -5.953 13.630 1.00 84.38 180 ALA A N 1
ATOM 1420 C CA . ALA A 1 180 ? -12.583 -5.858 12.949 1.00 84.38 180 ALA A CA 1
ATOM 1421 C C . ALA A 1 180 ? -12.431 -4.979 11.698 1.00 84.38 180 ALA A C 1
ATOM 1423 O O . ALA A 1 180 ? -12.072 -3.804 11.794 1.00 84.38 180 ALA A O 1
ATOM 1424 N N . ASN A 1 181 ? -12.691 -5.550 10.524 1.00 84.06 181 ASN A N 1
ATOM 1425 C CA . ASN A 1 181 ? -12.610 -4.834 9.259 1.00 84.06 181 ASN A CA 1
ATOM 1426 C C . ASN A 1 181 ? -13.675 -5.322 8.267 1.00 84.06 181 ASN A C 1
ATOM 1428 O O . ASN A 1 181 ? -14.165 -6.445 8.389 1.00 84.06 181 ASN A O 1
ATOM 1432 N N . ALA A 1 182 ? -14.076 -4.451 7.340 1.00 78.81 182 ALA A N 1
ATOM 1433 C CA . ALA A 1 182 ? -15.111 -4.746 6.359 1.00 78.81 182 ALA A CA 1
ATOM 1434 C C . ALA A 1 182 ? -14.842 -4.087 5.000 1.00 78.81 182 ALA A C 1
ATOM 1436 O O . ALA A 1 182 ? -14.439 -2.924 4.905 1.00 78.81 182 ALA A O 1
ATOM 1437 N N . TYR A 1 183 ? -15.150 -4.828 3.939 1.00 83.25 183 TYR A N 1
ATOM 1438 C CA . TYR A 1 183 ? -15.243 -4.320 2.577 1.00 83.25 183 TYR A CA 1
ATOM 1439 C C . TYR A 1 183 ? -16.694 -3.962 2.245 1.00 83.25 183 TYR A C 1
ATOM 1441 O O . TYR A 1 183 ? -17.584 -4.806 2.365 1.00 83.25 183 TYR A O 1
ATOM 1449 N N . ILE A 1 184 ? -16.935 -2.727 1.799 1.00 79.06 184 ILE A N 1
ATOM 1450 C CA . ILE A 1 184 ? -18.269 -2.257 1.400 1.00 79.06 184 ILE A CA 1
ATOM 1451 C C . ILE A 1 184 ? -18.230 -1.780 -0.049 1.00 79.06 184 ILE A C 1
ATOM 1453 O O . ILE A 1 184 ? -17.528 -0.832 -0.390 1.00 79.06 184 ILE A O 1
ATOM 1457 N N . THR A 1 185 ? -19.029 -2.399 -0.913 1.00 75.44 185 THR A N 1
ATOM 1458 C CA . THR A 1 185 ? -19.222 -1.927 -2.287 1.00 75.44 185 THR A CA 1
ATOM 1459 C C . THR A 1 185 ? -20.065 -0.652 -2.291 1.00 75.44 185 THR A C 1
ATOM 1461 O O . THR A 1 185 ? -21.223 -0.660 -1.878 1.00 75.44 185 THR A O 1
ATOM 1464 N N . ARG A 1 186 ? -19.510 0.462 -2.787 1.00 65.94 186 ARG A N 1
ATOM 1465 C CA . ARG A 1 186 ? -20.312 1.657 -3.087 1.00 65.9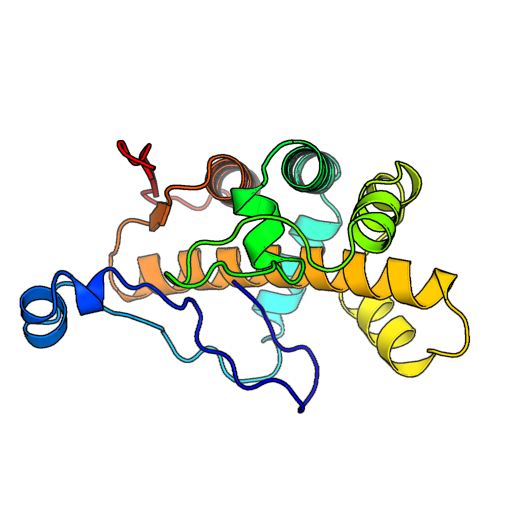4 186 ARG A CA 1
ATOM 1466 C C . ARG A 1 186 ? -21.169 1.400 -4.329 1.00 65.94 186 ARG A C 1
ATOM 1468 O O . ARG A 1 186 ? -20.648 0.993 -5.364 1.00 65.94 186 ARG A O 1
ATOM 1475 N N . GLN A 1 187 ? -22.476 1.641 -4.227 1.00 48.16 187 GLN A N 1
ATOM 1476 C CA . GLN A 1 187 ? -23.379 1.674 -5.380 1.00 48.16 187 GLN A CA 1
ATOM 1477 C C . GLN A 1 187 ? -23.479 3.112 -5.912 1.00 48.16 187 GLN A C 1
ATOM 1479 O O . GLN A 1 187 ? -23.736 4.022 -5.128 1.00 48.16 187 GLN A O 1
ATOM 1484 N N . GLY A 1 188 ? -23.306 3.302 -7.227 1.00 46.66 188 GLY A N 1
ATOM 1485 C CA . GLY A 1 188 ? -23.570 4.573 -7.923 1.00 46.66 188 GLY A CA 1
ATOM 1486 C C . GLY A 1 188 ? -22.336 5.407 -8.287 1.00 46.66 188 GLY A C 1
ATOM 1487 O O . GLY A 1 188 ? -22.132 6.470 -7.707 1.00 46.66 188 GLY A O 1
ATOM 1488 N N . TYR A 1 189 ? -21.558 4.946 -9.272 1.00 41.28 189 TYR A N 1
ATOM 1489 C CA . TYR A 1 189 ? -20.672 5.809 -10.068 1.00 41.28 189 TYR A CA 1
ATOM 1490 C C . TYR A 1 189 ? -21.372 6.227 -11.357 1.00 41.28 189 TYR A C 1
ATOM 1492 O O . TYR A 1 189 ? -22.076 5.361 -11.927 1.00 41.28 189 TYR A O 1
#

pLDDT: mean 77.47, std 19.69, range [22.55, 97.56]